Protein AF-0000000080760387 (afdb_homodimer)

Secondary structure (DSSP, 8-state):
-------EEEEE--S--BHHHHS-GGGTTS-HHHHHHTTTTTT-TTHHHH--TT-EEE--SSBTBSS--HHHHHHHHHTT--EEEES-B-HHHHHHHHHTT-EEEE-TTGGGS-TT-EEEEETTTTEEEETTS-SPPEE-----HHHHHHHHHTSHHHHHHHHH--/-------EEEEE--S--BHHHHS-GGGTTS-HHHHHHTTTTTT-TTHHHH--TT-EEE--SSBTBSS--HHHHHHHHHTT--EEEES-B-HHHHHHHHHTT-EEEE-TTGGGS-TT-EEEEETTTTEEEETTS-SPPEE-----HHHHHHHHHTSHHHHHHHHH--

Organism: Bordetella avium (strain 197N) (NCBI:txid360910)

InterPro domains:
  IPR000573 Aconitase A/isopropylmalate dehydratase small subunit, swivel domain [PF00694] (55-109)
  IPR011827 Hydrolyase LeuD/HacB/DmdB [TIGR02087] (9-162)
  IPR015928 Aconitase/3-isopropylmalate dehydratase, swivel [G3DSA:3.20.19.10] (5-163)
  IPR050075 3-isopropylmalate dehydratase small subunit [PTHR43345] (4-164)

Structure (mmCIF, N/CA/C/O backbone):
data_AF-0000000080760387-model_v1
#
loop_
_entity.id
_entity.type
_entity.pdbx_description
1 polymer '3-isopropylmalate dehydratase small subunit'
#
loop_
_atom_site.group_PDB
_atom_site.id
_atom_site.type_symbol
_atom_site.label_atom_id
_atom_site.label_alt_id
_atom_site.label_comp_id
_atom_site.label_asym_id
_atom_site.label_entity_id
_atom_site.label_seq_id
_atom_site.pdbx_PDB_ins_code
_atom_site.Cartn_x
_atom_site.Cartn_y
_atom_site.Cartn_z
_atom_site.occupancy
_atom_site.B_iso_or_equiv
_atom_site.auth_seq_id
_atom_site.auth_comp_id
_atom_site.auth_asym_id
_atom_site.auth_atom_id
_atom_site.pdbx_PDB_model_num
ATOM 1 N N . MET A 1 1 ? -30.188 12.625 21.594 1 30.88 1 MET A N 1
ATOM 2 C CA . MET A 1 1 ? -29.047 13.453 21.172 1 30.88 1 MET A CA 1
ATOM 3 C C . MET A 1 1 ? -28.344 12.836 19.969 1 30.88 1 MET A C 1
ATOM 5 O O . MET A 1 1 ? -27.875 11.695 20.047 1 30.88 1 MET A O 1
ATOM 9 N N . SER A 1 2 ? -28.672 13.047 18.719 1 36.88 2 SER A N 1
ATOM 10 C CA . SER A 1 2 ? -28.219 12.414 17.484 1 36.88 2 SER A CA 1
ATOM 11 C C . SER A 1 2 ? -26.688 12.281 17.469 1 36.88 2 SER A C 1
ATOM 13 O O . SER A 1 2 ? -25.969 13.242 17.766 1 36.88 2 SER A O 1
ATOM 15 N N . GLU A 1 3 ? -26.109 11.258 17.875 1 43.03 3 GLU A N 1
ATOM 16 C CA . GLU A 1 3 ? -24.672 11.094 18.031 1 43.03 3 GLU A CA 1
ATOM 17 C C . GLU A 1 3 ? -23.906 11.875 16.969 1 43.03 3 GLU A C 1
ATOM 19 O O . GLU A 1 3 ? -24.016 11.602 15.781 1 43.03 3 GLU A O 1
ATOM 24 N N . GLN A 1 4 ? -23.922 13.18 17.031 1 51.84 4 GLN A N 1
ATOM 25 C CA . GLN A 1 4 ? -23.359 14.141 16.094 1 51.84 4 GLN A CA 1
ATOM 26 C C . GLN A 1 4 ? -22.016 13.648 15.539 1 51.84 4 GLN A C 1
ATOM 28 O O . GLN A 1 4 ? -21.078 13.406 16.297 1 51.84 4 GLN A O 1
ATOM 33 N N . SER A 1 5 ? -21.984 12.945 14.336 1 69.56 5 SER A N 1
ATOM 34 C CA . SER A 1 5 ? -20.797 12.398 13.688 1 69.56 5 SER A CA 1
ATOM 35 C C . SER A 1 5 ? -19.703 13.453 13.57 1 69.56 5 SER A C 1
ATOM 37 O O . SER A 1 5 ? -19.969 14.609 13.234 1 69.56 5 SER A O 1
ATOM 39 N N . VAL A 1 6 ? -18.531 13.367 14.352 1 86.69 6 VAL A N 1
ATOM 40 C CA . VAL A 1 6 ? -17.344 14.211 14.25 1 86.69 6 VAL A CA 1
ATOM 41 C C . VAL A 1 6 ? -17.062 14.531 12.781 1 86.69 6 VAL A C 1
ATOM 43 O O . VAL A 1 6 ? -17.094 13.641 11.93 1 86.69 6 VAL A O 1
ATOM 46 N N . THR A 1 7 ? -17.078 15.922 12.5 1 95.25 7 THR A N 1
ATOM 47 C CA . THR A 1 7 ? -16.734 16.312 11.141 1 95.25 7 THR A CA 1
ATOM 48 C C . THR A 1 7 ? -15.305 16.844 11.062 1 95.25 7 THR A C 1
ATOM 50 O O . THR A 1 7 ? -14.719 17.219 12.078 1 95.25 7 THR A O 1
ATOM 53 N N . HIS A 1 8 ? -14.734 16.719 9.922 1 98.06 8 HIS A N 1
ATOM 54 C CA . HIS A 1 8 ? -13.352 17.109 9.633 1 98.06 8 HIS A CA 1
ATOM 55 C C . HIS A 1 8 ? -13.289 18.109 8.484 1 98.06 8 HIS A C 1
ATOM 57 O O . HIS A 1 8 ? -13.992 17.969 7.484 1 98.06 8 HIS A O 1
ATOM 63 N N . ARG A 1 9 ? -12.523 19.109 8.648 1 98.31 9 ARG A N 1
ATOM 64 C CA . ARG A 1 9 ? -12.297 20.078 7.574 1 98.31 9 ARG A CA 1
ATOM 65 C C . ARG A 1 9 ? -11.305 19.531 6.551 1 98.31 9 ARG A C 1
ATOM 67 O O . ARG A 1 9 ? -10.289 18.938 6.918 1 98.31 9 ARG A O 1
ATOM 74 N N . VAL A 1 10 ? -11.555 19.828 5.254 1 98.56 10 VAL A N 1
ATOM 75 C CA . VAL A 1 10 ? -10.758 19.266 4.164 1 98.56 10 VAL A CA 1
ATOM 76 C C . VAL A 1 10 ? -9.695 20.281 3.742 1 98.56 10 VAL A C 1
ATOM 78 O O . VAL A 1 10 ? -10 21.453 3.523 1 98.56 10 VAL A O 1
ATOM 81 N N . TRP A 1 11 ? -8.43 19.828 3.697 1 98.88 11 TRP A N 1
ATOM 82 C CA . TRP A 1 11 ? -7.344 20.422 2.93 1 98.88 11 TRP A CA 1
ATOM 83 C C . TRP A 1 11 ? -7.109 19.656 1.632 1 98.88 11 TRP A C 1
ATOM 85 O O . TRP A 1 11 ? -7.137 18.422 1.616 1 98.88 11 TRP A O 1
ATOM 95 N N . ARG A 1 12 ? -6.832 20.391 0.554 1 98.81 12 ARG A N 1
ATOM 96 C CA . ARG A 1 12 ? -6.621 19.703 -0.712 1 98.81 12 ARG A CA 1
ATOM 97 C C . ARG A 1 12 ? -5.203 19.922 -1.228 1 98.81 12 ARG A C 1
ATOM 99 O O . ARG A 1 12 ? -4.656 21.031 -1.098 1 98.81 12 ARG A O 1
ATOM 106 N N . VAL A 1 13 ? -4.621 18.891 -1.753 1 98.81 13 VAL A N 1
ATOM 107 C CA . VAL A 1 13 ? -3.387 18.969 -2.525 1 98.81 13 VAL A CA 1
ATOM 108 C C . VAL A 1 13 ? -3.531 18.172 -3.818 1 98.81 13 VAL A C 1
ATOM 110 O O . VAL A 1 13 ? -4.512 17.438 -4 1 98.81 13 VAL A O 1
ATOM 113 N N . GLY A 1 14 ? -2.656 18.328 -4.777 1 98.44 14 GLY A N 1
ATOM 114 C CA . GLY A 1 14 ? -2.734 17.688 -6.086 1 98.44 14 GLY A CA 1
ATOM 115 C C . GLY A 1 14 ? -2.238 16.25 -6.086 1 98.44 14 GLY A C 1
ATOM 116 O O . GLY A 1 14 ? -2.219 15.602 -5.039 1 98.44 14 GLY A O 1
ATOM 117 N N . ALA A 1 15 ? -1.972 15.766 -7.277 1 98.19 15 ALA A N 1
ATOM 118 C CA . ALA A 1 15 ? -1.478 14.406 -7.5 1 98.19 15 ALA A CA 1
ATOM 119 C C . ALA A 1 15 ? 0.024 14.32 -7.242 1 98.19 15 ALA A C 1
ATOM 121 O O . ALA A 1 15 ? 0.696 15.352 -7.109 1 98.19 15 ALA A O 1
ATOM 122 N N . ASP A 1 16 ? 0.54 13.141 -7.086 1 97.81 16 ASP A N 1
ATOM 123 C CA . ASP A 1 16 ? 1.963 12.82 -7.09 1 97.81 16 ASP A CA 1
ATOM 124 C C . ASP A 1 16 ? 2.684 13.508 -5.93 1 97.81 16 ASP A C 1
ATOM 126 O O . ASP A 1 16 ? 3.785 14.031 -6.105 1 97.81 16 ASP A O 1
ATOM 130 N N . ILE A 1 17 ? 1.954 13.57 -4.766 1 98.75 17 ILE A N 1
ATOM 131 C CA . ILE A 1 17 ? 2.607 14.055 -3.555 1 98.75 17 ILE A CA 1
ATOM 132 C C . ILE A 1 17 ? 3.641 13.031 -3.084 1 98.75 17 ILE A C 1
ATOM 134 O O . ILE A 1 17 ? 3.289 11.898 -2.729 1 98.75 17 ILE A O 1
ATOM 138 N N . ASP A 1 18 ? 4.891 13.391 -3.121 1 98.38 18 ASP A N 1
ATOM 139 C CA . ASP A 1 18 ? 5.949 12.445 -2.764 1 98.38 18 ASP A CA 1
ATOM 140 C C . ASP A 1 18 ? 6.395 12.648 -1.317 1 98.38 18 ASP A C 1
ATOM 142 O O . ASP A 1 18 ? 5.992 13.609 -0.665 1 98.38 18 ASP A O 1
ATOM 146 N N . THR A 1 19 ? 7.172 11.734 -0.796 1 98.44 19 THR A N 1
ATOM 147 C CA . THR A 1 19 ? 7.555 11.734 0.612 1 98.44 19 THR A CA 1
ATOM 148 C C . THR A 1 19 ? 8.469 12.922 0.92 1 98.44 19 THR A C 1
ATOM 150 O O . THR A 1 19 ? 8.547 13.367 2.066 1 98.44 19 THR A O 1
ATOM 153 N N . ASP A 1 20 ? 9.102 13.477 -0.106 1 98.38 20 ASP A N 1
ATOM 154 C CA . ASP A 1 20 ? 9.898 14.672 0.119 1 98.38 20 ASP A CA 1
ATOM 155 C C . ASP A 1 20 ? 9.016 15.898 0.323 1 98.38 20 ASP A C 1
ATOM 157 O O . ASP A 1 20 ? 9.391 16.828 1.037 1 98.38 20 ASP A O 1
ATOM 161 N N . ALA A 1 21 ? 7.859 15.969 -0.317 1 98.75 21 ALA A N 1
ATOM 162 C CA . ALA A 1 21 ? 6.902 17.047 -0.058 1 98.75 21 ALA A CA 1
ATOM 163 C C . ALA A 1 21 ? 6.379 16.984 1.373 1 98.75 21 ALA A C 1
ATOM 165 O O . ALA A 1 21 ? 6.086 18.016 1.983 1 98.75 21 ALA A O 1
ATOM 166 N N . LEU A 1 22 ? 6.27 15.82 1.947 1 98.88 22 LEU A N 1
ATOM 167 C CA . LEU A 1 22 ? 5.695 15.609 3.271 1 98.88 22 LEU A CA 1
ATOM 168 C C . LEU A 1 22 ? 6.746 15.789 4.359 1 98.88 22 LEU A C 1
ATOM 170 O O . LEU A 1 22 ? 6.465 16.359 5.414 1 98.88 22 LEU A O 1
ATOM 174 N N . ALA A 1 23 ? 7.91 15.305 4.109 1 98.69 23 ALA A N 1
ATOM 175 C CA . ALA A 1 23 ? 9.086 15.43 4.969 1 98.69 23 ALA A CA 1
ATOM 176 C C . ALA A 1 23 ? 10.32 15.781 4.156 1 98.69 23 ALA A C 1
ATOM 178 O O . ALA A 1 23 ? 11.102 14.906 3.783 1 98.69 23 ALA A O 1
ATOM 179 N N . PRO A 1 24 ? 10.547 17.047 3.992 1 98.19 24 PRO A N 1
ATOM 180 C CA . PRO A 1 24 ? 11.641 17.469 3.111 1 98.19 24 PRO A CA 1
ATOM 181 C C . PRO A 1 24 ? 13.008 17.031 3.625 1 98.19 24 PRO A C 1
ATOM 183 O O . PRO A 1 24 ? 13.297 17.172 4.816 1 98.19 24 PRO A O 1
ATOM 186 N N . GLY A 1 25 ? 13.828 16.547 2.697 1 97.31 25 GLY A N 1
ATOM 187 C CA . GLY A 1 25 ? 15.148 16.016 3.002 1 97.31 25 GLY A CA 1
ATOM 188 C C . GLY A 1 25 ? 16.016 16.984 3.781 1 97.31 25 GLY A C 1
ATOM 189 O O . GLY A 1 25 ? 16.781 16.562 4.668 1 97.31 25 GLY A O 1
ATOM 190 N N . ALA A 1 26 ? 15.883 18.266 3.559 1 96.25 26 ALA A N 1
ATOM 191 C CA . ALA A 1 26 ? 16.703 19.297 4.172 1 96.25 26 ALA A CA 1
ATOM 192 C C . ALA A 1 26 ? 16.516 19.328 5.684 1 96.25 26 ALA A C 1
ATOM 194 O O . ALA A 1 26 ? 17.391 19.797 6.414 1 96.25 26 ALA A O 1
ATOM 195 N N . TYR A 1 27 ? 15.445 18.719 6.172 1 97 27 TYR A N 1
ATOM 196 C CA . TYR A 1 27 ? 15.125 18.859 7.59 1 97 27 TYR A CA 1
ATOM 197 C C . TYR A 1 27 ? 15.164 17.5 8.297 1 97 27 TYR A C 1
ATOM 199 O O . TYR A 1 27 ? 14.844 17.406 9.484 1 97 27 TYR A O 1
ATOM 207 N N . MET A 1 28 ? 15.555 16.453 7.57 1 95 28 MET A N 1
ATOM 208 C CA . MET A 1 28 ? 15.484 15.086 8.07 1 95 28 MET A CA 1
ATOM 209 C C . MET A 1 28 ? 16.453 14.883 9.227 1 95 28 MET A C 1
ATOM 211 O O . MET A 1 28 ? 16.312 13.938 10.008 1 95 28 MET A O 1
ATOM 215 N N . LYS A 1 29 ? 17.453 15.781 9.328 1 95.31 29 LYS A N 1
ATOM 216 C CA . LYS A 1 29 ? 18.422 15.68 10.406 1 95.31 29 LYS A CA 1
ATOM 217 C C . LYS A 1 29 ? 17.875 16.234 11.711 1 95.31 29 LYS A C 1
ATOM 219 O O . LYS A 1 29 ? 18.469 16.062 12.773 1 95.31 29 LYS A O 1
ATOM 224 N N . PHE A 1 30 ? 16.75 16.875 11.648 1 96.06 30 PHE A N 1
ATOM 225 C CA . PHE A 1 30 ? 16.125 17.484 12.82 1 96.06 30 PHE A CA 1
ATOM 226 C C . PHE A 1 30 ? 15.031 16.578 13.375 1 96.06 30 PHE A C 1
ATOM 228 O O . PHE A 1 30 ? 14.797 15.492 12.852 1 96.06 30 PHE A O 1
ATOM 235 N N . GLY A 1 31 ? 14.383 16.938 14.414 1 96.88 31 GLY A N 1
ATOM 236 C CA . GLY A 1 31 ? 13.289 16.188 15.031 1 96.88 31 GLY A CA 1
ATOM 237 C C . GLY A 1 31 ? 11.977 16.344 14.289 1 96.88 31 GLY A C 1
ATOM 238 O O . GLY A 1 31 ? 11.852 17.203 13.406 1 96.88 31 GLY A O 1
ATOM 239 N N . ILE A 1 32 ? 11.023 15.508 14.633 1 98.38 32 ILE A N 1
ATOM 240 C CA . ILE A 1 32 ? 9.75 15.414 13.922 1 98.38 32 ILE A CA 1
ATOM 241 C C . ILE A 1 32 ? 9.031 16.766 13.977 1 98.38 32 ILE A C 1
ATOM 243 O O . ILE A 1 32 ? 8.344 17.141 13.023 1 98.38 32 ILE A O 1
ATOM 247 N N . ASP A 1 33 ? 9.188 17.531 15.102 1 98.38 33 ASP A N 1
ATOM 248 C CA . ASP A 1 33 ? 8.562 18.844 15.211 1 98.38 33 ASP A CA 1
ATOM 249 C C . ASP A 1 33 ? 9.023 19.781 14.094 1 98.38 33 ASP A C 1
ATOM 251 O O . ASP A 1 33 ? 8.211 20.438 13.438 1 98.38 33 ASP A O 1
ATOM 255 N N . GLU A 1 34 ? 10.312 19.797 13.898 1 98.5 34 GLU A N 1
ATOM 256 C CA . GLU A 1 34 ? 10.875 20.641 12.852 1 98.5 34 GLU A CA 1
ATOM 257 C C . GLU A 1 34 ? 10.484 20.141 11.469 1 98.5 34 GLU A C 1
ATOM 259 O O . GLU A 1 34 ? 10.125 20.938 10.594 1 98.5 34 GLU A O 1
ATOM 264 N N . ILE A 1 35 ? 10.531 18.891 11.211 1 98.75 35 ILE A N 1
ATOM 265 C CA . ILE A 1 35 ? 10.133 18.312 9.938 1 98.75 35 ILE A CA 1
ATOM 266 C C . ILE A 1 35 ? 8.688 18.703 9.617 1 98.75 35 ILE A C 1
ATOM 268 O O . ILE A 1 35 ? 8.398 19.156 8.508 1 98.75 35 ILE A O 1
ATOM 272 N N . ALA A 1 36 ? 7.809 18.609 10.617 1 98.81 36 ALA A N 1
ATOM 273 C CA . ALA A 1 36 ? 6.383 18.859 10.445 1 98.81 36 ALA A CA 1
ATOM 274 C C . ALA A 1 36 ? 6.121 20.312 10.07 1 98.81 36 ALA A C 1
ATOM 276 O O . ALA A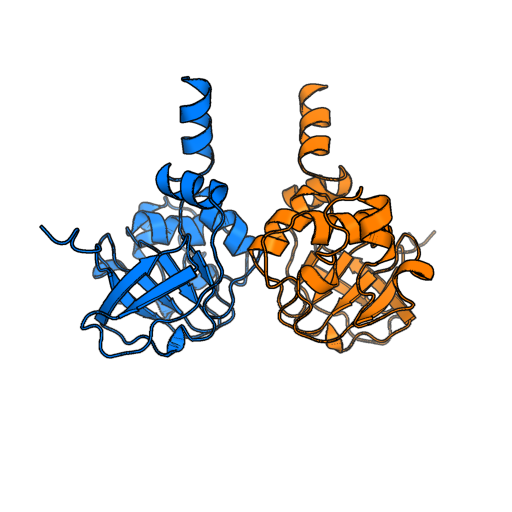 1 36 ? 5.191 20.609 9.312 1 98.81 36 ALA A O 1
ATOM 277 N N . ARG A 1 37 ? 6.895 21.219 10.531 1 98.5 37 ARG A N 1
ATOM 278 C CA . ARG A 1 37 ? 6.734 22.641 10.242 1 98.5 37 ARG A CA 1
ATOM 279 C C . ARG A 1 37 ? 6.914 22.922 8.75 1 98.5 37 ARG A C 1
ATOM 281 O O . ARG A 1 37 ? 6.426 23.938 8.242 1 98.5 37 ARG A O 1
ATOM 288 N N . HIS A 1 38 ? 7.59 22.031 8.109 1 98.69 38 HIS A N 1
ATOM 289 C CA . HIS A 1 38 ? 7.895 22.234 6.699 1 98.69 38 HIS A CA 1
ATOM 290 C C . HIS A 1 38 ? 7.125 21.25 5.824 1 98.69 38 HIS A C 1
ATOM 292 O O . HIS A 1 38 ? 7.383 21.141 4.621 1 98.69 38 HIS A O 1
ATOM 298 N N . CYS A 1 39 ? 6.219 20.469 6.371 1 98.88 39 CYS A N 1
ATOM 299 C CA . CYS A 1 39 ? 5.391 19.516 5.641 1 98.88 39 CYS A CA 1
ATOM 300 C C . CYS A 1 39 ? 4.582 20.219 4.555 1 98.88 39 CYS A C 1
ATOM 302 O O . CYS A 1 39 ? 3.869 21.188 4.836 1 98.88 39 CYS A O 1
ATOM 304 N N . LEU A 1 40 ? 4.68 19.781 3.344 1 98.88 40 LEU A N 1
ATOM 305 C CA . LEU A 1 40 ? 3.941 20.234 2.172 1 98.88 40 LEU A CA 1
ATOM 306 C C . LEU A 1 40 ? 4.305 21.688 1.827 1 98.88 40 LEU A C 1
ATOM 308 O O . LEU A 1 40 ? 3.58 22.344 1.085 1 98.88 40 LEU A O 1
ATOM 312 N N . GLN A 1 41 ? 5.422 22.141 2.334 1 98.44 41 GLN A N 1
ATOM 313 C CA . GLN A 1 41 ? 5.824 23.531 2.143 1 98.44 41 GLN A CA 1
ATOM 314 C C . GLN A 1 41 ? 5.93 23.875 0.659 1 98.44 41 GLN A C 1
ATOM 316 O O . GLN A 1 41 ? 5.543 24.969 0.241 1 98.44 41 GLN A O 1
ATOM 321 N N . ARG A 1 42 ? 6.355 22.984 -0.174 1 97.44 42 ARG A N 1
ATOM 322 C CA . ARG A 1 42 ? 6.59 23.25 -1.591 1 97.44 42 ARG A CA 1
ATOM 323 C C . ARG A 1 42 ? 5.273 23.359 -2.354 1 97.44 42 ARG A C 1
ATOM 325 O O . ARG A 1 42 ? 5.191 24.047 -3.369 1 97.44 42 ARG A O 1
ATOM 332 N N . VAL A 1 43 ? 4.223 22.734 -1.947 1 98.25 43 VAL A N 1
ATOM 333 C CA . VAL A 1 43 ? 2.996 22.688 -2.736 1 98.25 43 VAL A CA 1
ATOM 334 C C . VAL A 1 43 ? 1.897 23.484 -2.039 1 98.25 43 VAL A C 1
ATOM 336 O O . VAL A 1 43 ? 0.968 23.969 -2.688 1 98.25 43 VAL A O 1
ATOM 339 N N . ARG A 1 44 ? 1.925 23.547 -0.716 1 98.25 44 ARG A N 1
ATOM 340 C CA . ARG A 1 44 ? 0.993 24.297 0.118 1 98.25 44 ARG A CA 1
ATOM 341 C C . ARG A 1 44 ? 1.717 24.969 1.278 1 98.25 44 ARG A C 1
ATOM 343 O O . ARG A 1 44 ? 1.589 24.547 2.428 1 98.25 44 ARG A O 1
ATOM 350 N N . PRO A 1 45 ? 2.396 26.078 0.979 1 98.19 45 PRO A N 1
ATOM 351 C CA . PRO A 1 45 ? 3.273 26.656 1.993 1 98.19 45 PRO A CA 1
ATOM 352 C C . PRO A 1 45 ? 2.521 27.078 3.254 1 98.19 45 PRO A C 1
ATOM 354 O O . PRO A 1 45 ? 3.117 27.188 4.328 1 98.19 45 PRO A O 1
ATOM 357 N N . GLU A 1 46 ? 1.251 27.266 3.219 1 98.44 46 GLU A N 1
ATOM 358 C CA . GLU A 1 46 ? 0.472 27.719 4.363 1 98.44 46 GLU A CA 1
ATOM 359 C C . GLU A 1 46 ? -0.044 26.547 5.191 1 98.44 46 GLU A C 1
ATOM 361 O O . GLU A 1 46 ? -0.56 26.75 6.293 1 98.44 46 GLU A O 1
ATOM 366 N N . PHE A 1 47 ? 0.084 25.328 4.715 1 98.88 47 PHE A N 1
ATOM 367 C CA . PHE A 1 47 ? -0.585 24.156 5.277 1 98.88 47 PHE A CA 1
ATOM 368 C C . PHE A 1 47 ? -0.159 23.938 6.727 1 98.88 47 PHE A C 1
ATOM 370 O O . PHE A 1 47 ? -0.997 23.922 7.629 1 98.88 47 PHE A O 1
ATOM 377 N N . ALA A 1 48 ? 1.125 23.797 6.977 1 98.88 48 ALA A N 1
ATOM 378 C CA . ALA A 1 48 ? 1.63 23.406 8.289 1 98.88 48 ALA A CA 1
ATOM 379 C C . ALA A 1 48 ? 1.251 24.422 9.352 1 98.88 48 ALA A C 1
ATOM 381 O O . ALA A 1 48 ? 0.985 24.062 10.508 1 98.88 48 ALA A O 1
ATOM 382 N N . ALA A 1 49 ? 1.18 25.672 8.992 1 98.56 49 ALA A N 1
ATOM 383 C CA . ALA A 1 49 ? 0.891 26.75 9.945 1 98.56 49 ALA A CA 1
ATOM 384 C C . ALA A 1 49 ? -0.604 26.828 10.242 1 98.56 49 ALA A C 1
ATOM 386 O O . ALA A 1 49 ? -1.012 27.375 11.266 1 98.56 49 ALA A O 1
ATOM 387 N N . ASN A 1 50 ? -1.43 26.25 9.336 1 98.81 50 ASN A N 1
ATOM 388 C CA . ASN A 1 50 ? -2.854 26.547 9.453 1 98.81 50 ASN A CA 1
ATOM 389 C C . ASN A 1 50 ? -3.678 25.297 9.68 1 98.81 50 ASN A C 1
ATOM 391 O O . ASN A 1 50 ? -4.844 25.359 10.078 1 98.81 50 ASN A O 1
ATOM 395 N N . VAL A 1 51 ? -3.1 24.156 9.398 1 98.88 51 VAL A N 1
ATOM 396 C CA . VAL A 1 51 ? -3.82 22.922 9.664 1 98.88 51 VAL A CA 1
ATOM 397 C C . VAL A 1 51 ? -4.113 22.797 11.156 1 98.88 51 VAL A C 1
ATOM 399 O O . VAL A 1 51 ? -3.332 23.25 11.992 1 98.88 51 VAL A O 1
ATOM 402 N N . ARG A 1 52 ? -5.215 22.203 11.484 1 98.69 52 ARG A N 1
ATOM 403 C CA . ARG A 1 52 ? -5.637 22 12.867 1 98.69 52 ARG A CA 1
ATOM 404 C C . ARG A 1 52 ? -5.875 20.516 13.148 1 98.69 52 ARG A C 1
ATOM 406 O O . ARG A 1 52 ? -6.223 19.75 12.25 1 98.69 52 ARG A O 1
ATOM 413 N N . PRO A 1 53 ? -5.672 20.141 14.398 1 98.69 53 PRO A N 1
ATOM 414 C CA . PRO A 1 53 ? -6 18.75 14.734 1 98.69 53 PRO A CA 1
ATOM 415 C C . PRO A 1 53 ? -7.41 18.359 14.305 1 98.69 53 PRO A C 1
ATOM 417 O O . PRO A 1 53 ? -8.367 19.094 14.539 1 98.69 53 PRO A O 1
ATOM 420 N N . GLY A 1 54 ? -7.496 17.25 13.609 1 98.56 54 GLY A N 1
ATOM 421 C CA . GLY A 1 54 ? -8.797 16.781 13.148 1 98.56 54 GLY A CA 1
ATOM 422 C C . GLY A 1 54 ? -9.031 17.047 11.672 1 98.56 54 GLY A C 1
ATOM 423 O O . GLY A 1 54 ? -9.938 16.469 11.07 1 98.56 54 GLY A O 1
ATOM 424 N N . ASP A 1 55 ? -8.234 17.938 11.039 1 98.88 55 ASP A N 1
ATOM 425 C CA . ASP A 1 55 ? -8.352 18.188 9.602 1 98.88 55 ASP A CA 1
ATOM 426 C C . ASP A 1 55 ? -7.98 16.953 8.805 1 98.88 55 ASP A C 1
ATOM 428 O O . ASP A 1 55 ? -7.277 16.062 9.305 1 98.88 55 ASP A O 1
ATOM 432 N N . VAL A 1 56 ? -8.523 16.891 7.594 1 98.88 56 VAL A N 1
ATOM 433 C CA . VAL A 1 56 ? -8.266 15.781 6.676 1 98.88 56 VAL A CA 1
ATOM 434 C C . VAL A 1 56 ? -7.559 16.297 5.426 1 98.88 56 VAL A C 1
ATOM 436 O O . VAL A 1 56 ? -7.902 17.375 4.91 1 98.88 56 VAL A O 1
ATOM 439 N N . LEU A 1 57 ? -6.543 15.586 5.031 1 98.94 57 LEU A N 1
ATOM 440 C CA . LEU A 1 57 ? -5.859 15.898 3.783 1 98.94 57 LEU A CA 1
ATOM 441 C C . LEU A 1 57 ? -6.41 15.062 2.633 1 98.94 57 LEU A C 1
ATOM 443 O O . LEU A 1 57 ? -6.375 13.836 2.684 1 98.94 57 LEU A O 1
ATOM 447 N N . VAL A 1 58 ? -6.973 15.711 1.644 1 98.88 58 VAL A N 1
ATOM 448 C CA . VAL A 1 58 ? -7.441 15.078 0.419 1 98.88 58 VAL A CA 1
ATOM 449 C C . VAL A 1 58 ? -6.461 15.352 -0.719 1 98.88 58 VAL A C 1
ATOM 451 O O . VAL A 1 58 ? -6.145 16.516 -1.003 1 98.88 58 VAL A O 1
ATOM 454 N N . ALA A 1 59 ? -5.957 14.312 -1.313 1 98.88 59 ALA A N 1
ATOM 455 C CA . ALA A 1 59 ? -4.945 14.453 -2.359 1 98.88 59 ALA A CA 1
ATOM 456 C C . ALA A 1 59 ? -5.422 13.828 -3.67 1 98.88 59 ALA A C 1
ATOM 458 O O . ALA A 1 59 ? -6.453 13.156 -3.703 1 98.88 59 ALA A O 1
ATOM 459 N N . GLY A 1 60 ? -4.727 14.188 -4.789 1 98.31 60 GLY A N 1
ATOM 460 C CA . GLY A 1 60 ? -4.883 13.453 -6.031 1 98.31 60 GLY A CA 1
ATOM 461 C C . GLY A 1 60 ? -4.23 12.086 -5.996 1 98.31 60 GLY A C 1
ATOM 462 O O . GLY A 1 60 ? -3.816 11.609 -4.938 1 98.31 60 GLY A O 1
ATOM 463 N N . PRO A 1 61 ? -4.168 11.398 -7.129 1 97.19 61 PRO A N 1
ATOM 464 C CA . PRO A 1 61 ? -3.623 10.039 -7.191 1 97.19 61 PRO A CA 1
ATOM 465 C C . PRO A 1 61 ? -2.121 9.992 -6.926 1 97.19 61 PRO A C 1
ATOM 467 O O . PRO A 1 61 ? -1.44 11.016 -7.016 1 97.19 61 PRO A O 1
ATOM 470 N N . ASN A 1 62 ? -1.605 8.805 -6.621 1 96.44 62 ASN A N 1
ATOM 471 C CA . ASN A 1 62 ? -0.184 8.531 -6.43 1 96.44 62 ASN A CA 1
ATOM 472 C C . ASN A 1 62 ? 0.375 9.289 -5.23 1 96.44 62 ASN A C 1
ATOM 474 O O . ASN A 1 62 ? 1.384 9.992 -5.348 1 96.44 62 ASN A O 1
ATOM 478 N N . PHE A 1 63 ? -0.314 9.141 -4.09 1 98.44 63 PHE A N 1
ATOM 479 C CA . PHE A 1 63 ? 0.102 9.789 -2.85 1 98.44 63 PHE A CA 1
ATOM 480 C C . PHE A 1 63 ? 1.177 8.969 -2.146 1 98.44 63 PHE A C 1
ATOM 482 O O . PHE A 1 63 ? 1.046 7.75 -2.012 1 98.44 63 PHE A O 1
ATOM 489 N N . GLY A 1 64 ? 2.23 9.602 -1.707 1 98.25 64 GLY A N 1
ATOM 490 C CA . GLY A 1 64 ? 3.225 8.977 -0.851 1 98.25 64 GLY A CA 1
ATOM 491 C C . GLY A 1 64 ? 4.309 8.25 -1.627 1 98.25 64 GLY A C 1
ATOM 492 O O . GLY A 1 64 ? 4.914 7.301 -1.12 1 98.25 64 GLY A O 1
ATOM 493 N N . ILE A 1 65 ? 4.523 8.664 -2.832 1 96.81 65 ILE A N 1
ATOM 494 C CA . ILE A 1 65 ? 5.547 8.039 -3.662 1 96.81 65 ILE A CA 1
ATOM 495 C C . ILE A 1 65 ? 6.926 8.562 -3.266 1 96.81 65 ILE A C 1
ATOM 497 O O . ILE A 1 65 ? 7.039 9.586 -2.594 1 96.81 65 ILE A O 1
ATOM 501 N N . GLY A 1 66 ? 8 7.801 -3.619 1 94.31 66 GLY A N 1
ATOM 502 C CA . GLY A 1 66 ? 9.352 8.281 -3.383 1 94.31 66 GLY A CA 1
ATOM 503 C C . GLY A 1 66 ? 10.102 7.473 -2.338 1 94.31 66 GLY A C 1
ATOM 504 O O . GLY A 1 66 ? 9.906 6.258 -2.23 1 94.31 66 GLY A O 1
ATOM 505 N N . SER A 1 67 ? 10.961 8.117 -1.6 1 93.19 67 SER A N 1
ATOM 506 C CA . SER A 1 67 ? 11.867 7.465 -0.657 1 93.19 67 SER A CA 1
ATOM 507 C C . SER A 1 67 ? 11.102 6.871 0.522 1 93.19 67 SER A C 1
ATOM 509 O O . SER A 1 67 ? 10.008 7.328 0.853 1 93.19 67 SER A O 1
ATOM 511 N N . SER A 1 68 ? 11.734 5.848 1.031 1 92.94 68 SER A N 1
ATOM 512 C CA . SER A 1 68 ? 11.164 5.188 2.203 1 92.94 68 SER A CA 1
ATOM 513 C C . SER A 1 68 ? 11.406 6.008 3.467 1 92.94 68 SER A C 1
ATOM 515 O O . SER A 1 68 ? 12.375 5.766 4.195 1 92.94 68 SER A O 1
ATOM 517 N N . ARG A 1 69 ? 10.57 6.941 3.727 1 94.5 69 ARG A N 1
ATOM 518 C CA . ARG A 1 69 ? 10.68 7.805 4.898 1 94.5 69 ARG A CA 1
ATOM 519 C C . ARG A 1 69 ? 9.43 7.719 5.766 1 94.5 69 ARG A C 1
ATOM 521 O O . ARG A 1 69 ? 8.398 8.312 5.441 1 94.5 69 ARG A O 1
ATOM 528 N N . GLU A 1 70 ? 9.562 7.047 6.871 1 97 70 GLU A N 1
ATOM 529 C CA . GLU A 1 70 ? 8.438 6.957 7.789 1 97 70 GLU A CA 1
ATOM 530 C C . GLU A 1 70 ? 8.031 8.336 8.305 1 97 70 GLU A C 1
ATOM 532 O O . GLU A 1 70 ? 6.855 8.578 8.586 1 97 70 GLU A O 1
ATOM 537 N N . GLN A 1 71 ? 8.984 9.281 8.367 1 98.44 71 GLN A N 1
ATOM 538 C CA . GLN A 1 71 ? 8.773 10.641 8.844 1 98.44 71 GLN A CA 1
ATOM 539 C C . GLN A 1 71 ? 7.73 11.367 7.992 1 98.44 71 GLN A C 1
ATOM 541 O O . GLN A 1 71 ? 7.086 12.305 8.453 1 98.44 71 GLN A O 1
ATOM 546 N N . ALA A 1 72 ? 7.613 10.906 6.734 1 98.81 72 ALA A N 1
ATOM 547 C CA . ALA A 1 72 ? 6.633 11.523 5.848 1 98.81 72 ALA A CA 1
ATOM 548 C C . ALA A 1 72 ? 5.215 11.367 6.398 1 98.81 72 ALA A C 1
ATOM 550 O O . ALA A 1 72 ? 4.406 12.289 6.32 1 98.81 72 ALA A O 1
ATOM 551 N N . ALA A 1 73 ? 4.891 10.211 6.945 1 98.88 73 ALA A N 1
ATOM 552 C CA . ALA A 1 73 ? 3.596 9.984 7.578 1 98.88 73 ALA A CA 1
ATOM 553 C C . ALA A 1 73 ? 3.555 10.602 8.977 1 98.88 73 ALA A C 1
ATOM 555 O O . ALA A 1 73 ? 2.549 11.195 9.367 1 98.88 73 ALA A O 1
ATOM 556 N N . ALA A 1 74 ? 4.652 10.5 9.719 1 98.88 74 ALA A N 1
ATOM 557 C CA . ALA A 1 74 ? 4.727 10.992 11.094 1 98.88 74 ALA A CA 1
ATOM 558 C C . ALA A 1 74 ? 4.512 12.5 11.148 1 98.88 74 ALA A C 1
ATOM 560 O O . ALA A 1 74 ? 3.943 13.016 12.109 1 98.88 74 ALA A O 1
ATOM 561 N N . ALA A 1 75 ? 5 13.188 10.125 1 98.94 75 ALA A N 1
ATOM 562 C CA . ALA A 1 75 ? 4.824 14.633 10.086 1 98.94 75 ALA A CA 1
ATOM 563 C C . ALA A 1 75 ? 3.342 15.008 10.109 1 98.94 75 ALA A C 1
ATOM 565 O O . ALA A 1 75 ? 2.939 15.922 10.828 1 98.94 75 ALA A O 1
ATOM 566 N N . LEU A 1 76 ? 2.533 14.312 9.344 1 98.94 76 LEU A N 1
ATOM 567 C CA . LEU A 1 76 ? 1.1 14.586 9.312 1 98.94 76 LEU A CA 1
ATOM 568 C C . LEU A 1 76 ? 0.452 14.25 10.648 1 98.94 76 LEU A C 1
ATOM 570 O O . LEU A 1 76 ? -0.424 14.977 11.117 1 98.94 76 LEU A O 1
ATOM 574 N N . VAL A 1 77 ? 0.901 13.133 11.258 1 98.94 77 VAL A N 1
ATOM 575 C CA . VAL A 1 77 ? 0.402 12.773 12.578 1 98.94 77 VAL A CA 1
ATOM 576 C C . VAL A 1 77 ? 0.733 13.883 13.578 1 98.94 77 VAL A C 1
ATOM 578 O O . VAL A 1 77 ? -0.123 14.297 14.359 1 98.94 77 VAL A O 1
ATOM 581 N N . ARG A 1 78 ? 1.948 14.375 13.516 1 98.81 78 ARG A N 1
ATOM 582 C CA . ARG A 1 78 ? 2.402 15.43 14.422 1 98.81 78 ARG A CA 1
ATOM 583 C C . ARG A 1 78 ? 1.553 16.688 14.266 1 98.81 78 ARG A C 1
ATOM 585 O O . ARG A 1 78 ? 1.286 17.391 15.242 1 98.81 78 ARG A O 1
ATOM 592 N N . LEU A 1 79 ? 1.152 16.953 13.055 1 98.94 79 LEU A N 1
ATOM 593 C CA . LEU A 1 79 ? 0.359 18.141 12.758 1 98.94 79 LEU A CA 1
ATOM 594 C C . LEU A 1 79 ? -1.1 17.922 13.148 1 98.94 79 LEU A C 1
ATOM 596 O O . LEU A 1 79 ? -1.906 18.859 13.07 1 98.94 79 LEU A O 1
ATOM 600 N N . GLY A 1 80 ? -1.537 16.719 13.477 1 98.81 80 GLY A N 1
ATOM 601 C CA . GLY A 1 80 ? -2.875 16.438 13.969 1 98.81 80 GLY A CA 1
ATOM 602 C C . GLY A 1 80 ? -3.846 16.047 12.867 1 98.81 80 GLY A C 1
ATOM 603 O O . GLY A 1 80 ? -5.062 16.094 13.062 1 98.81 80 GLY A O 1
ATOM 604 N N . VAL A 1 81 ? -3.34 15.711 11.68 1 98.94 81 VAL A N 1
ATOM 605 C CA . VAL A 1 81 ? -4.188 15.297 10.57 1 98.94 81 VAL A CA 1
ATOM 606 C C . VAL A 1 81 ? -4.906 14 10.93 1 98.94 81 VAL A C 1
ATOM 608 O O . VAL A 1 81 ? -4.273 13.031 11.359 1 98.94 81 VAL A O 1
ATOM 611 N N . ALA A 1 82 ? -6.195 14.031 10.719 1 98.75 82 ALA A N 1
ATOM 612 C CA . ALA A 1 82 ? -7.004 12.883 11.125 1 98.75 82 ALA A CA 1
ATOM 613 C C . ALA A 1 82 ? -6.895 11.75 10.117 1 98.75 82 ALA A C 1
ATOM 615 O O . ALA A 1 82 ? -6.957 10.57 10.484 1 98.75 82 ALA A O 1
ATOM 616 N N . ALA A 1 83 ? -6.789 12.094 8.844 1 98.94 83 ALA A N 1
ATOM 617 C CA . ALA A 1 83 ? -6.754 11.094 7.77 1 98.94 83 ALA A CA 1
ATOM 618 C C . ALA A 1 83 ? -6.27 11.719 6.461 1 98.94 83 ALA A C 1
ATOM 620 O O . ALA A 1 83 ? -6.352 12.93 6.277 1 98.94 83 ALA A O 1
ATOM 621 N N . VAL A 1 84 ? -5.723 10.898 5.672 1 98.94 84 VAL A N 1
ATOM 622 C CA . VAL A 1 84 ? -5.465 11.227 4.273 1 98.94 84 VAL A CA 1
ATOM 623 C C . VAL A 1 84 ? -6.41 10.43 3.373 1 98.94 84 VAL A C 1
ATOM 625 O O . VAL A 1 84 ? -6.621 9.234 3.59 1 98.94 84 VAL A O 1
ATOM 628 N N . VAL A 1 85 ? -7.035 11.102 2.377 1 98.88 85 VAL A N 1
ATOM 629 C CA . VAL A 1 85 ? -7.922 10.492 1.394 1 98.88 85 VAL A CA 1
ATOM 630 C C . VAL A 1 85 ? -7.375 10.727 -0.013 1 98.88 85 VAL A C 1
ATOM 632 O O . VAL A 1 85 ? -7.055 11.859 -0.381 1 98.88 85 VAL A O 1
ATOM 635 N N . ALA A 1 86 ? -7.223 9.688 -0.762 1 98.69 86 ALA A N 1
ATOM 636 C CA . ALA A 1 86 ? -6.723 9.812 -2.129 1 98.69 86 ALA A CA 1
ATOM 637 C C . ALA A 1 86 ? -7.211 8.656 -2.998 1 98.69 86 ALA A C 1
ATOM 639 O O . ALA A 1 86 ? -7.562 7.59 -2.486 1 98.69 86 ALA A O 1
ATOM 640 N N . PRO A 1 87 ? -7.211 8.828 -4.305 1 97.5 87 PRO A N 1
ATOM 641 C CA . PRO A 1 87 ? -7.605 7.738 -5.195 1 97.5 87 PRO A CA 1
ATOM 642 C C . PRO A 1 87 ? -6.641 6.555 -5.145 1 97.5 87 PRO A C 1
ATOM 644 O O . PRO A 1 87 ? -7.055 5.406 -5.316 1 97.5 87 PRO A O 1
ATOM 647 N N . SER A 1 88 ? -5.352 6.809 -5 1 96.62 88 SER A N 1
ATOM 648 C CA . SER A 1 88 ? -4.324 5.781 -4.891 1 96.62 88 SER A CA 1
ATOM 649 C C . SER A 1 88 ? -3.197 6.223 -3.963 1 96.62 88 SER A C 1
ATOM 651 O O . SER A 1 88 ? -2.836 7.402 -3.936 1 96.62 88 SER A O 1
ATOM 653 N N . ILE A 1 89 ? -2.729 5.27 -3.207 1 98.25 89 ILE A N 1
ATOM 654 C CA . ILE A 1 89 ? -1.705 5.516 -2.197 1 98.25 89 ILE A CA 1
ATOM 655 C C . ILE A 1 89 ? -0.589 4.48 -2.332 1 98.25 89 ILE A C 1
ATOM 657 O O . ILE A 1 89 ? -0.856 3.287 -2.492 1 98.25 89 ILE A O 1
ATOM 661 N N . ASN A 1 90 ? 0.614 4.977 -2.301 1 98 90 ASN A N 1
ATOM 662 C CA . ASN A 1 90 ? 1.781 4.105 -2.377 1 98 90 ASN A CA 1
ATOM 663 C C . ASN A 1 90 ? 1.764 3.047 -1.277 1 98 90 ASN A C 1
ATOM 665 O O . ASN A 1 90 ? 1.451 3.35 -0.125 1 98 90 ASN A O 1
ATOM 669 N N . GLY A 1 91 ? 2.109 1.814 -1.683 1 97.94 91 GLY A N 1
ATOM 670 C CA . GLY A 1 91 ? 2.016 0.697 -0.755 1 97.94 91 GLY A CA 1
ATOM 671 C C . GLY A 1 91 ? 2.93 0.841 0.446 1 97.94 91 GLY A C 1
ATOM 672 O O . GLY A 1 91 ? 2.529 0.555 1.576 1 97.94 91 GLY A O 1
ATOM 673 N N . LEU A 1 92 ? 4.176 1.187 0.173 1 97.56 92 LEU A N 1
ATOM 674 C CA . LEU A 1 92 ? 5.109 1.342 1.284 1 97.56 92 LEU A CA 1
ATOM 675 C C . LEU A 1 92 ? 4.676 2.477 2.205 1 97.56 92 LEU A C 1
ATOM 677 O O . LEU A 1 92 ? 4.781 2.363 3.43 1 97.56 92 LEU A O 1
ATOM 681 N N . TYR A 1 93 ? 4.242 3.557 1.615 1 98.69 93 TYR A N 1
ATOM 682 C CA . TYR A 1 93 ? 3.695 4.633 2.436 1 98.69 93 TYR A CA 1
ATOM 683 C C . TYR A 1 93 ? 2.525 4.141 3.275 1 98.69 93 TYR A C 1
ATOM 685 O O . TYR A 1 93 ? 2.402 4.496 4.449 1 98.69 93 TYR A O 1
ATOM 693 N N . PHE A 1 94 ? 1.643 3.375 2.686 1 98.75 94 PHE A N 1
ATOM 694 C CA . PHE A 1 94 ? 0.494 2.812 3.387 1 98.75 94 PHE A CA 1
ATOM 695 C C . PHE A 1 94 ? 0.936 2.062 4.637 1 98.75 94 PHE A C 1
ATOM 697 O O . PHE A 1 94 ? 0.409 2.297 5.727 1 98.75 94 PHE A O 1
ATOM 704 N N . ARG A 1 95 ? 1.861 1.245 4.469 1 97.75 95 ARG A N 1
ATOM 705 C CA . ARG A 1 95 ? 2.402 0.472 5.586 1 97.75 95 ARG A CA 1
ATOM 706 C C . ARG A 1 95 ? 2.959 1.389 6.668 1 97.75 95 ARG A C 1
ATOM 708 O O . ARG A 1 95 ? 2.627 1.241 7.844 1 97.75 95 ARG A O 1
ATOM 715 N N . ASN A 1 96 ? 3.795 2.355 6.297 1 98.06 96 ASN A N 1
ATOM 716 C CA . ASN A 1 96 ? 4.438 3.254 7.25 1 98.06 96 ASN A CA 1
ATOM 717 C C . ASN A 1 96 ? 3.416 4.117 7.984 1 98.06 96 ASN A C 1
ATOM 719 O O . ASN A 1 96 ? 3.559 4.375 9.18 1 98.06 96 ASN A O 1
ATOM 723 N N . ALA A 1 97 ? 2.438 4.531 7.25 1 98.88 97 ALA A N 1
ATOM 724 C CA . ALA A 1 97 ? 1.427 5.426 7.809 1 98.88 97 ALA A CA 1
ATOM 725 C C . ALA A 1 97 ? 0.662 4.746 8.945 1 98.88 97 ALA A C 1
ATOM 727 O O . ALA A 1 97 ? 0.521 5.309 10.031 1 98.88 97 ALA A O 1
ATOM 728 N N . PHE A 1 98 ? 0.173 3.578 8.734 1 98.62 98 PHE A N 1
ATOM 729 C CA . PHE A 1 98 ? -0.562 2.885 9.789 1 98.62 98 PHE A CA 1
ATOM 730 C C . PHE A 1 98 ? 0.353 2.559 10.961 1 98.62 98 PHE A C 1
ATOM 732 O O . PHE A 1 98 ? -0.081 2.566 12.117 1 98.62 98 PHE A O 1
ATOM 739 N N . ASN A 1 99 ? 1.639 2.316 10.672 1 98.06 99 ASN A N 1
ATOM 740 C CA . ASN A 1 99 ? 2.604 2.045 11.727 1 98.06 99 ASN A CA 1
ATOM 741 C C . ASN A 1 99 ? 2.701 3.213 12.711 1 98.06 99 ASN A C 1
ATOM 743 O O . ASN A 1 99 ? 2.918 3.008 13.906 1 98.06 99 ASN A O 1
ATOM 747 N N . VAL A 1 100 ? 2.52 4.398 12.211 1 98.69 100 VAL A N 1
ATOM 748 C CA . VAL A 1 100 ? 2.662 5.559 13.086 1 98.69 100 VAL A CA 1
ATOM 749 C C . VAL A 1 100 ? 1.283 6.109 13.445 1 98.69 100 VAL A C 1
ATOM 751 O O . VAL A 1 100 ? 1.17 7.207 14 1 98.69 100 VAL A O 1
ATOM 754 N N . GLY A 1 101 ? 0.232 5.41 13.016 1 98.75 101 GLY A N 1
ATOM 755 C CA . GLY A 1 101 ? -1.102 5.73 13.5 1 98.75 101 GLY A CA 1
ATOM 756 C C . GLY A 1 101 ? -1.849 6.695 12.602 1 98.75 101 GLY A C 1
ATOM 757 O O . GLY A 1 101 ? -2.771 7.383 13.047 1 98.75 101 GLY A O 1
ATOM 758 N N . LEU A 1 102 ? -1.455 6.859 11.375 1 98.94 102 LEU A N 1
ATOM 759 C CA . LEU A 1 102 ? -2.158 7.715 10.43 1 98.94 102 LEU A CA 1
ATOM 760 C C . LEU A 1 102 ? -3.193 6.918 9.641 1 98.94 102 LEU A C 1
ATOM 762 O O . LEU A 1 102 ? -2.861 5.906 9.016 1 98.94 102 LEU A O 1
ATOM 766 N N . LEU A 1 103 ? -4.422 7.367 9.633 1 98.94 103 LEU A N 1
ATOM 767 C CA . LEU A 1 103 ? -5.496 6.746 8.859 1 98.94 103 LEU A CA 1
ATOM 768 C C . LEU A 1 103 ? -5.402 7.137 7.391 1 98.94 103 LEU A C 1
ATOM 770 O O . LEU A 1 103 ? -5.262 8.312 7.062 1 98.94 103 LEU A O 1
ATOM 774 N N . LEU A 1 104 ? -5.434 6.164 6.551 1 98.88 104 LEU A N 1
ATOM 775 C CA . LEU A 1 104 ? -5.496 6.371 5.105 1 98.88 104 LEU A CA 1
ATOM 776 C C . LEU A 1 104 ? -6.777 5.777 4.531 1 98.88 104 LEU A C 1
ATOM 778 O O . LEU A 1 104 ? -7.203 4.691 4.93 1 98.88 104 LEU A O 1
ATOM 782 N N . LEU A 1 105 ? -7.418 6.5 3.688 1 98.62 105 LEU A N 1
ATOM 783 C CA . LEU A 1 105 ? -8.586 6.023 2.963 1 98.62 105 LEU A CA 1
ATOM 784 C C . LEU A 1 105 ? -8.383 6.133 1.457 1 98.62 105 LEU A C 1
ATOM 786 O O . LEU A 1 105 ? -8.172 7.23 0.933 1 98.62 105 LEU A O 1
ATOM 790 N N . THR A 1 106 ? -8.352 5.031 0.831 1 98.19 106 THR A N 1
ATOM 791 C CA . THR A 1 106 ? -8.328 5.02 -0.628 1 98.19 106 THR A CA 1
ATOM 792 C C . THR A 1 106 ? -9.734 5.203 -1.194 1 98.19 106 THR A C 1
ATOM 794 O O . THR A 1 106 ? -10.633 4.406 -0.912 1 98.19 106 THR A O 1
ATOM 797 N N . CYS A 1 107 ? -9.914 6.27 -1.93 1 97.81 107 CYS A N 1
ATOM 798 C CA . CYS A 1 107 ? -11.227 6.668 -2.432 1 97.81 107 CYS A CA 1
ATOM 799 C C . CYS A 1 107 ? -11.125 7.207 -3.854 1 97.81 107 CYS A C 1
ATOM 801 O O . CYS A 1 107 ? -10.602 8.297 -4.07 1 97.81 107 CYS A O 1
ATOM 803 N N . GLU A 1 108 ? -11.68 6.469 -4.805 1 95.81 108 GLU A N 1
ATOM 804 C CA . GLU A 1 108 ? -11.609 6.852 -6.215 1 95.81 108 GLU A CA 1
ATOM 805 C C . GLU A 1 108 ? -12.141 8.266 -6.426 1 95.81 108 GLU A C 1
ATOM 807 O O . GLU A 1 108 ? -11.594 9.023 -7.234 1 95.81 108 GLU A O 1
ATOM 812 N N . GLN A 1 109 ? -13.156 8.656 -5.699 1 97.06 109 GLN A N 1
ATOM 813 C CA . GLN A 1 109 ? -13.828 9.93 -5.91 1 97.06 109 GLN A CA 1
ATOM 814 C C . GLN A 1 109 ? -13.281 11 -4.973 1 97.06 109 GLN A C 1
ATOM 816 O O . GLN A 1 109 ? -13.906 12.047 -4.777 1 97.06 109 GLN A O 1
ATOM 821 N N . ALA A 1 110 ? -12.148 10.797 -4.434 1 98.19 110 ALA A N 1
ATOM 822 C CA . ALA A 1 110 ? -11.578 11.695 -3.432 1 98.19 110 ALA A CA 1
ATOM 823 C C . ALA A 1 110 ? -11.523 13.133 -3.945 1 98.19 110 ALA A C 1
ATOM 825 O O . ALA A 1 110 ? -11.812 14.07 -3.203 1 98.19 110 ALA A O 1
ATOM 826 N N . GLU A 1 111 ? -11.211 13.305 -5.184 1 97.75 111 GLU A N 1
ATOM 827 C CA . GLU A 1 111 ? -10.953 14.633 -5.734 1 97.75 111 GLU A CA 1
ATOM 828 C C . GLU A 1 111 ? -12.242 15.438 -5.848 1 97.75 111 GLU A C 1
ATOM 830 O O . GLU A 1 111 ? -12.203 16.641 -6.133 1 97.75 111 GLU A O 1
ATOM 835 N N . THR A 1 112 ? -13.414 14.859 -5.664 1 97 112 THR A N 1
ATOM 836 C CA . THR A 1 112 ? -14.672 15.594 -5.68 1 97 112 THR A CA 1
ATOM 837 C C . THR A 1 112 ? -14.852 16.391 -4.391 1 97 112 THR A C 1
ATOM 839 O O . THR A 1 112 ? -15.695 17.297 -4.324 1 97 112 THR A O 1
ATOM 842 N N . LEU A 1 113 ? -14.141 16.031 -3.334 1 97.25 113 LEU A N 1
ATOM 843 C CA . LEU A 1 113 ? -14.18 16.781 -2.084 1 97.25 113 LEU A CA 1
ATOM 844 C C . LEU A 1 113 ? -13.531 18.156 -2.25 1 97.25 113 LEU A C 1
ATOM 846 O O . LEU A 1 113 ? -12.508 18.281 -2.92 1 97.25 113 LEU A O 1
ATOM 850 N N . GLN A 1 114 ? -14.078 19.172 -1.598 1 96.38 114 GLN A N 1
ATOM 851 C CA . GLN A 1 114 ? -13.641 20.547 -1.833 1 96.38 114 GLN A CA 1
ATOM 852 C C . GLN A 1 114 ? -12.867 21.094 -0.636 1 96.38 114 GLN A C 1
ATOM 854 O O . GLN A 1 114 ? -13.094 20.672 0.499 1 96.38 114 GLN A O 1
ATOM 859 N N . GLU A 1 115 ? -12.008 22.031 -1.028 1 98.12 115 GLU A N 1
ATOM 860 C CA . GLU A 1 115 ? -11.266 22.75 0.003 1 98.12 115 GLU A CA 1
ATOM 861 C C . GLU A 1 115 ? -12.203 23.328 1.052 1 98.12 115 GLU A C 1
ATOM 863 O O . GLU A 1 115 ? -13.188 24 0.71 1 98.12 115 GLU A O 1
ATOM 868 N N . GLY A 1 116 ? -11.914 23.047 2.295 1 97.69 116 GLY A N 1
ATOM 869 C CA . GLY A 1 116 ? -12.664 23.656 3.381 1 97.69 116 GLY A CA 1
ATOM 870 C C . GLY A 1 116 ? -13.969 22.938 3.68 1 97.69 116 GLY A C 1
ATOM 871 O O . GLY A 1 116 ? -14.625 23.234 4.684 1 97.69 116 GLY A O 1
ATOM 872 N N . GLU A 1 117 ? -14.312 22 2.846 1 95.31 117 GLU A N 1
ATOM 873 C CA . GLU A 1 117 ? -15.539 21.234 3.066 1 95.31 117 GLU A CA 1
ATOM 874 C C . GLU A 1 117 ? -15.445 20.406 4.348 1 95.31 117 GLU A C 1
ATOM 876 O O . GLU A 1 117 ? -14.352 20 4.754 1 95.31 117 GLU A O 1
ATOM 881 N N . ARG A 1 118 ? -16.625 20.266 4.977 1 96.56 118 ARG A N 1
ATOM 882 C CA . ARG A 1 118 ? -16.672 19.422 6.164 1 96.56 118 ARG A CA 1
ATOM 883 C C . ARG A 1 118 ? -17.219 18.047 5.832 1 96.56 118 ARG A C 1
ATOM 885 O O . ARG A 1 118 ? -18.25 17.922 5.152 1 96.56 118 ARG A O 1
ATOM 892 N N . ILE A 1 119 ? -16.531 17 6.32 1 97.31 119 ILE A N 1
ATOM 893 C CA . ILE A 1 119 ? -16.906 15.625 6 1 97.31 119 ILE A CA 1
ATOM 894 C C . ILE A 1 119 ? -16.844 14.766 7.262 1 97.31 119 ILE A C 1
ATOM 896 O O . ILE A 1 119 ? -16.188 15.125 8.234 1 97.31 119 ILE A O 1
ATOM 900 N N . SER A 1 120 ? -17.578 13.688 7.25 1 97.12 120 SER A N 1
ATOM 901 C CA . SER A 1 120 ? -17.453 12.633 8.25 1 97.12 120 SER A CA 1
ATOM 902 C C . SER A 1 120 ? -16.922 11.352 7.625 1 97.12 120 SER A C 1
ATOM 904 O O . SER A 1 120 ? -17.156 11.078 6.449 1 97.12 120 SER A O 1
ATOM 906 N N . LEU A 1 121 ? -16.203 10.625 8.422 1 97.38 121 LEU A N 1
ATOM 907 C CA . LEU A 1 121 ? -15.547 9.406 7.953 1 97.38 121 LEU A CA 1
ATOM 908 C C . LEU A 1 121 ? -16.125 8.18 8.664 1 97.38 121 LEU A C 1
ATOM 910 O O . LEU A 1 121 ? -16.375 8.219 9.867 1 97.38 121 LEU A O 1
ATOM 914 N N . ASP A 1 122 ? -16.359 7.148 7.91 1 97.31 122 ASP A N 1
ATOM 915 C CA . ASP A 1 122 ? -16.641 5.812 8.414 1 97.31 122 ASP A CA 1
ATOM 916 C C . ASP A 1 122 ? -15.719 4.773 7.781 1 97.31 122 ASP A C 1
ATOM 918 O O . ASP A 1 122 ? -16.125 4.047 6.871 1 97.31 122 ASP A O 1
ATOM 922 N N . PRO A 1 123 ? -14.469 4.688 8.297 1 98 123 PRO A N 1
ATOM 923 C CA . PRO A 1 123 ? -13.461 3.838 7.664 1 98 123 PRO A CA 1
ATOM 924 C C . PRO A 1 123 ? -13.836 2.357 7.684 1 98 123 PRO A C 1
ATOM 926 O O . PRO A 1 123 ? -13.492 1.616 6.758 1 98 123 PRO A O 1
ATOM 929 N N . ALA A 1 124 ? -14.516 1.91 8.734 1 97.5 124 ALA A N 1
ATOM 930 C CA . ALA A 1 124 ? -14.93 0.51 8.82 1 97.5 124 ALA A CA 1
ATOM 931 C C . ALA A 1 124 ? -15.883 0.149 7.688 1 97.5 124 ALA A C 1
ATOM 933 O O . ALA A 1 124 ? -15.789 -0.936 7.105 1 97.5 124 ALA A O 1
ATOM 934 N N . ALA A 1 125 ? -16.766 1.085 7.309 1 96.62 125 ALA A N 1
ATOM 935 C CA . ALA A 1 125 ? -17.734 0.865 6.246 1 96.62 125 ALA A CA 1
ATOM 936 C C . ALA A 1 125 ? -17.203 1.362 4.902 1 96.62 125 ALA A C 1
ATOM 938 O O . ALA A 1 125 ? -17.828 1.148 3.861 1 96.62 125 ALA A O 1
ATOM 939 N N . GLY A 1 126 ? -16.078 1.994 4.91 1 96.88 126 GLY A N 1
ATOM 940 C CA . GLY A 1 126 ? -15.531 2.561 3.686 1 96.88 126 GLY A CA 1
ATOM 941 C C . GLY A 1 126 ? -16.406 3.646 3.088 1 96.88 126 GLY A C 1
ATOM 942 O O . GLY A 1 126 ? -16.75 3.598 1.903 1 96.88 126 GLY A O 1
ATOM 943 N N . ARG A 1 127 ? -16.703 4.609 4.004 1 96.69 127 ARG A N 1
ATOM 944 C CA . ARG A 1 127 ? -17.609 5.652 3.545 1 96.69 127 ARG A CA 1
ATOM 945 C C . ARG A 1 127 ? -17.156 7.027 4.016 1 96.69 127 ARG A C 1
ATOM 947 O O . ARG A 1 127 ? -16.594 7.164 5.105 1 96.69 127 ARG A O 1
ATOM 954 N N . ILE A 1 128 ? -17.375 7.992 3.18 1 97.44 128 ILE A N 1
ATOM 955 C CA . ILE A 1 128 ? -17.234 9.406 3.508 1 97.44 128 ILE A CA 1
ATOM 956 C C . ILE A 1 128 ? -18.547 10.133 3.256 1 97.44 128 ILE A C 1
ATOM 958 O O . ILE A 1 128 ? -19.156 9.977 2.195 1 97.44 128 ILE A O 1
ATOM 962 N N . ARG A 1 129 ? -18.953 10.875 4.215 1 96.06 129 ARG A N 1
ATOM 963 C CA . ARG A 1 129 ? -20.172 11.672 4.066 1 96.06 129 ARG A CA 1
ATOM 964 C C . ARG A 1 129 ? -19.859 13.164 4.102 1 96.06 129 ARG A C 1
ATOM 966 O O . ARG A 1 129 ? -19.047 13.617 4.91 1 96.06 129 ARG A O 1
ATOM 973 N N . ARG A 1 130 ? -20.469 13.883 3.221 1 94.31 130 ARG A N 1
ATOM 974 C CA . ARG A 1 130 ? -20.344 15.336 3.199 1 94.31 130 ARG A CA 1
ATOM 975 C C . ARG A 1 130 ? -21.344 15.984 4.156 1 94.31 130 ARG A C 1
ATOM 977 O O . ARG A 1 130 ? -22.484 15.539 4.262 1 94.31 130 ARG A O 1
ATOM 984 N N . ALA A 1 131 ? -20.812 17 4.781 1 84.5 131 ALA A N 1
ATOM 985 C CA . ALA A 1 131 ? -21.703 17.719 5.684 1 84.5 131 ALA A CA 1
ATOM 986 C C . ALA A 1 131 ? -22.859 18.344 4.922 1 84.5 131 ALA A C 1
ATOM 988 O O . ALA A 1 131 ? -22.688 18.859 3.814 1 84.5 131 ALA A O 1
ATOM 989 N N . GLY A 1 132 ? -24 18.297 5.434 1 77.06 132 GLY A N 1
ATOM 990 C CA . GLY A 1 132 ? -25.219 18.859 4.863 1 77.06 132 GLY A CA 1
ATOM 991 C C . GLY A 1 132 ? -26.094 17.828 4.18 1 77.06 132 GLY A C 1
ATOM 992 O O . GLY A 1 132 ? -27.266 18.062 3.939 1 77.06 132 GLY A O 1
ATOM 993 N N . GLY A 1 133 ? -25.578 16.609 3.869 1 64.62 133 GLY A N 1
ATOM 994 C CA . GLY A 1 133 ? -26.328 15.391 3.545 1 64.62 133 GLY A CA 1
ATOM 995 C C . GLY A 1 133 ? -26.859 15.391 2.129 1 64.62 133 GLY A C 1
ATOM 996 O O . GLY A 1 133 ? -27.516 14.43 1.715 1 64.62 133 GLY A O 1
ATOM 997 N N . GLN A 1 134 ? -26.703 16.453 1.351 1 67.62 134 GLN A N 1
ATOM 998 C CA . GLN A 1 134 ? -27.391 16.469 0.059 1 67.62 134 GLN A CA 1
ATOM 999 C C . GLN A 1 134 ? -26.594 15.695 -0.99 1 67.62 134 GLN A C 1
ATOM 1001 O O . GLN A 1 134 ? -27.172 15.133 -1.918 1 67.62 134 GLN A O 1
ATOM 1006 N N . ALA A 1 135 ? -25.297 15.625 -0.732 1 72.75 135 ALA A N 1
ATOM 1007 C CA . ALA A 1 135 ? -24.469 14.969 -1.753 1 72.75 135 ALA A CA 1
ATOM 1008 C C . ALA A 1 135 ? -24.297 13.484 -1.445 1 72.75 135 ALA A C 1
ATOM 1010 O O . ALA A 1 135 ? -24.328 13.078 -0.282 1 72.75 135 ALA A O 1
ATOM 1011 N N . PRO A 1 136 ? -24.328 12.703 -2.473 1 80.31 136 PRO A N 1
ATOM 1012 C CA . PRO A 1 136 ? -24.094 11.266 -2.285 1 80.31 136 PRO A CA 1
ATOM 1013 C C . PRO A 1 136 ? -22.828 10.961 -1.507 1 80.31 136 PRO A C 1
ATOM 1015 O O . PRO A 1 136 ? -21.828 11.695 -1.626 1 80.31 136 PRO A O 1
ATOM 1018 N N . GLU A 1 137 ? -22.938 10 -0.683 1 92.44 137 GLU A N 1
ATOM 1019 C CA . GLU A 1 137 ? -21.781 9.5 0.051 1 92.44 137 GLU A CA 1
ATOM 1020 C C . GLU A 1 137 ? -20.719 8.961 -0.9 1 92.44 137 GLU A C 1
ATOM 1022 O O . GLU A 1 137 ? -21.031 8.469 -1.985 1 92.44 137 GLU A O 1
ATOM 1027 N N . LEU A 1 138 ? -19.484 9.18 -0.52 1 96.62 138 LEU A N 1
ATOM 1028 C CA . LEU A 1 138 ? -18.391 8.57 -1.277 1 96.62 138 LEU A CA 1
ATOM 1029 C C . LEU A 1 138 ? -18.078 7.172 -0.752 1 96.62 138 LEU A C 1
ATOM 1031 O O . LEU A 1 138 ? -18.062 6.949 0.461 1 96.62 138 LEU A O 1
ATOM 1035 N N . HIS A 1 139 ? -17.828 6.266 -1.652 1 95.38 139 HIS A N 1
ATOM 1036 C CA . HIS A 1 139 ? -17.422 4.906 -1.312 1 95.38 139 HIS A CA 1
ATOM 1037 C C . HIS A 1 139 ? -15.914 4.738 -1.428 1 95.38 139 HIS A C 1
ATOM 1039 O O . HIS A 1 139 ? -15.328 5.047 -2.469 1 95.38 139 HIS A O 1
ATOM 1045 N N . CYS A 1 140 ? -15.312 4.273 -0.31 1 97.06 140 CYS A N 1
ATOM 1046 C CA . CYS A 1 140 ? -13.875 4.035 -0.196 1 97.06 140 CYS A CA 1
ATOM 1047 C C . CYS A 1 140 ? -13.594 2.57 0.123 1 97.06 140 CYS A C 1
ATOM 1049 O O . CYS A 1 140 ? -14.516 1.792 0.362 1 97.06 140 CYS A O 1
ATOM 1051 N N . ASP A 1 141 ? -12.312 2.236 0.06 1 96.69 141 ASP A N 1
ATOM 1052 C CA . ASP A 1 141 ? -11.93 0.932 0.588 1 96.69 141 ASP A CA 1
ATOM 1053 C C . ASP A 1 141 ? -12.211 0.841 2.086 1 96.69 141 ASP A C 1
ATOM 1055 O O . ASP A 1 141 ? -11.977 1.797 2.828 1 96.69 141 ASP A O 1
ATOM 1059 N N . THR A 1 142 ? -12.711 -0.323 2.475 1 97 142 THR A N 1
ATOM 1060 C CA . THR A 1 142 ? -12.867 -0.536 3.91 1 97 142 THR A CA 1
ATOM 1061 C C . THR A 1 142 ? -11.5 -0.673 4.586 1 97 142 THR A C 1
ATOM 1063 O O . THR A 1 142 ? -10.531 -1.103 3.957 1 97 142 THR A O 1
ATOM 1066 N N . VAL A 1 143 ? -11.422 -0.263 5.766 1 98.06 143 VAL A N 1
ATOM 1067 C CA . VAL A 1 143 ? -10.234 -0.463 6.59 1 98.06 143 VAL A CA 1
ATOM 1068 C C . VAL A 1 143 ? -10.5 -1.561 7.617 1 98.06 143 VAL A C 1
ATOM 1070 O O . VAL A 1 143 ? -11.445 -1.468 8.406 1 98.06 143 VAL A O 1
ATOM 1073 N N . PRO A 1 144 ? -9.719 -2.553 7.605 1 97.5 144 PRO A N 1
ATOM 1074 C CA . PRO A 1 144 ? -9.961 -3.652 8.547 1 97.5 144 PRO A CA 1
ATOM 1075 C C . PRO A 1 144 ? -9.812 -3.223 10 1 97.5 144 PRO A C 1
ATOM 1077 O O . PRO A 1 144 ? -9.102 -2.256 10.297 1 97.5 144 PRO A O 1
ATOM 1080 N N . ALA A 1 145 ? -10.43 -3.982 10.852 1 97.62 145 ALA A N 1
ATOM 1081 C CA . ALA A 1 145 ? -10.516 -3.668 12.281 1 97.62 145 ALA A CA 1
ATOM 1082 C C . ALA A 1 145 ? -9.133 -3.562 12.906 1 97.62 145 ALA A C 1
ATOM 1084 O O . ALA A 1 145 ? -8.883 -2.688 13.734 1 97.62 145 ALA A O 1
ATOM 1085 N N . PHE A 1 146 ? -8.227 -4.418 12.547 1 95.81 146 PHE A N 1
ATOM 1086 C CA . PHE A 1 146 ? -6.902 -4.418 13.164 1 95.81 146 PHE A CA 1
ATOM 1087 C C . PHE A 1 146 ? -6.148 -3.139 12.828 1 95.81 146 PHE A C 1
ATOM 1089 O O . PHE A 1 146 ? -5.402 -2.617 13.664 1 95.81 146 PHE A O 1
ATOM 1096 N N . LEU A 1 147 ? -6.277 -2.637 11.641 1 98.19 147 LEU A N 1
ATOM 1097 C CA . LEU A 1 147 ? -5.637 -1.379 11.266 1 98.19 147 LEU A CA 1
ATOM 1098 C C . LEU A 1 147 ? -6.289 -0.203 11.992 1 98.19 147 LEU A C 1
ATOM 1100 O O . LEU A 1 147 ? -5.602 0.744 12.383 1 98.19 147 LEU A O 1
ATOM 1104 N N . LEU A 1 148 ? -7.625 -0.302 12.133 1 98.5 148 LEU A N 1
ATOM 1105 C CA . LEU A 1 148 ? -8.32 0.746 12.875 1 98.5 148 LEU A CA 1
ATOM 1106 C C . LEU A 1 148 ? -7.867 0.767 14.328 1 98.5 148 LEU A C 1
ATOM 1108 O O . LEU A 1 148 ? -7.715 1.839 14.922 1 98.5 148 LEU A O 1
ATOM 1112 N N . GLU A 1 149 ? -7.645 -0.388 14.891 1 98.12 149 GLU A N 1
ATOM 1113 C CA . GLU A 1 149 ? -7.109 -0.478 16.25 1 98.12 149 GLU A CA 1
ATOM 1114 C C . GLU A 1 149 ? -5.734 0.174 16.344 1 98.12 149 GLU A C 1
ATOM 1116 O O . GLU A 1 149 ? -5.43 0.854 17.328 1 98.12 149 GLU A O 1
ATOM 1121 N N . MET A 1 150 ? -4.957 -0.044 15.375 1 98.06 150 MET A N 1
ATOM 1122 C CA . MET A 1 150 ? -3.617 0.533 15.336 1 98.06 150 MET A CA 1
ATOM 1123 C C . MET A 1 150 ? -3.68 2.057 15.305 1 98.06 150 MET A C 1
ATOM 1125 O O . MET A 1 150 ? -2.938 2.729 16.016 1 98.06 150 MET A O 1
ATOM 1129 N N . VAL A 1 151 ? -4.551 2.568 14.516 1 98.69 151 VAL A N 1
ATOM 1130 C CA . VAL A 1 151 ? -4.727 4.012 14.422 1 98.69 151 VAL A CA 1
ATOM 1131 C C . VAL A 1 151 ? -5.191 4.566 15.766 1 98.69 151 VAL A C 1
ATOM 1133 O O . VAL A 1 151 ? -4.664 5.574 16.25 1 98.69 151 VAL A O 1
ATOM 1136 N N . GLN A 1 152 ? -6.137 3.906 16.359 1 97.88 152 GLN A N 1
ATOM 1137 C CA . GLN A 1 152 ? -6.691 4.352 17.641 1 97.88 152 GLN A CA 1
ATOM 1138 C C . GLN A 1 152 ? -5.633 4.34 18.734 1 97.88 152 GLN A C 1
ATOM 1140 O O . GLN A 1 152 ? -5.637 5.199 19.609 1 97.88 152 GLN A O 1
ATOM 1145 N N . ALA A 1 153 ? -4.68 3.43 18.625 1 98.19 153 ALA A N 1
ATOM 1146 C CA . ALA A 1 153 ? -3.633 3.281 19.625 1 98.19 153 ALA A CA 1
ATOM 1147 C C . ALA A 1 153 ? -2.512 4.293 19.406 1 98.19 153 ALA A C 1
ATOM 1149 O O . ALA A 1 153 ? -1.647 4.469 20.266 1 98.19 153 ALA A O 1
ATOM 1150 N N . GLY A 1 154 ? -2.537 4.926 18.266 1 98.06 154 GLY A N 1
ATOM 1151 C CA . GLY A 1 154 ? -1.468 5.852 17.938 1 98.06 154 GLY A CA 1
ATOM 1152 C C . GLY A 1 154 ? -0.281 5.188 17.281 1 98.06 154 GLY A C 1
ATOM 1153 O O . GLY A 1 154 ? 0.853 5.648 17.406 1 98.06 154 GLY A O 1
ATOM 1154 N N . GLY A 1 155 ? -0.525 3.959 16.703 1 98.31 155 GLY A N 1
ATOM 1155 C CA . GLY A 1 155 ? 0.524 3.275 15.969 1 98.31 155 GLY A CA 1
ATOM 1156 C C . GLY A 1 155 ? 0.855 1.905 16.531 1 98.31 155 GLY A C 1
ATOM 1157 O O . GLY A 1 155 ? 0.352 1.526 17.594 1 98.31 155 GLY A O 1
ATOM 1158 N N . LEU A 1 156 ? 1.657 1.229 15.797 1 97.06 156 LEU A N 1
ATOM 1159 C CA . LEU A 1 156 ? 1.993 -0.159 16.094 1 97.06 156 LEU A CA 1
ATOM 1160 C C . LEU A 1 156 ? 2.689 -0.277 17.438 1 97.06 156 LEU A C 1
ATOM 1162 O O . LEU A 1 156 ? 2.328 -1.129 18.25 1 97.06 156 LEU A O 1
ATOM 1166 N N . LEU A 1 157 ? 3.664 0.551 17.734 1 96.12 157 LEU A N 1
ATOM 1167 C CA . LEU A 1 157 ? 4.422 0.481 18.984 1 96.12 157 LEU A CA 1
ATOM 1168 C C . LEU A 1 157 ? 3.51 0.706 20.188 1 96.12 157 LEU A C 1
ATOM 1170 O O . LEU A 1 157 ? 3.609 -0.006 21.188 1 96.12 157 LEU A O 1
ATOM 1174 N N . ASN A 1 158 ? 2.672 1.669 20.047 1 97.12 158 ASN A N 1
ATOM 1175 C CA . ASN A 1 158 ? 1.731 1.951 21.125 1 97.12 158 ASN A CA 1
ATOM 1176 C C . ASN A 1 158 ? 0.752 0.799 21.328 1 97.12 158 ASN A C 1
ATOM 1178 O O . ASN A 1 158 ? 0.395 0.478 22.453 1 97.12 158 ASN A O 1
ATOM 1182 N N . LEU A 1 159 ? 0.314 0.219 20.25 1 96 159 LEU A N 1
ATOM 1183 C CA . LEU A 1 159 ? -0.595 -0.92 20.312 1 96 159 LEU A CA 1
ATOM 1184 C C . LEU A 1 159 ? 0.05 -2.088 21.047 1 96 159 LEU A C 1
ATOM 1186 O O . LEU A 1 159 ? -0.583 -2.715 21.906 1 96 159 LEU A O 1
ATOM 1190 N N . LEU A 1 160 ? 1.332 -2.344 20.781 1 94.06 160 LEU A N 1
ATOM 1191 C CA . LEU A 1 160 ? 2.062 -3.441 21.406 1 94.06 160 LEU A CA 1
ATOM 1192 C C . LEU A 1 160 ? 2.238 -3.199 22.891 1 94.06 160 LEU A C 1
ATOM 1194 O O . LEU A 1 160 ? 2.154 -4.137 23.703 1 94.06 160 LEU A O 1
ATOM 1198 N N . LYS A 1 161 ? 2.447 -2.016 23.281 1 94.56 161 LYS A N 1
ATOM 1199 C CA . LYS A 1 161 ? 2.572 -1.661 24.688 1 94.56 161 LYS A CA 1
ATOM 1200 C C . LYS A 1 161 ? 1.269 -1.919 25.438 1 94.56 161 LYS A C 1
ATOM 1202 O O . LYS A 1 161 ? 1.285 -2.359 26.594 1 94.56 161 LYS A O 1
ATOM 1207 N N . GLN A 1 162 ? 0.23 -1.683 24.828 1 92 162 GLN A N 1
ATOM 1208 C CA . GLN A 1 162 ? -1.081 -1.865 25.453 1 92 162 GLN A CA 1
ATOM 1209 C C . GLN A 1 162 ? -1.401 -3.346 25.625 1 92 162 GLN A C 1
ATOM 1211 O O . GLN A 1 162 ? -2.088 -3.727 26.578 1 92 162 GLN A O 1
ATOM 1216 N N . ARG A 1 163 ? -0.917 -4.141 24.766 1 87.12 163 ARG A N 1
ATOM 1217 C CA . ARG A 1 163 ? -1.191 -5.574 24.828 1 87.12 163 ARG A CA 1
ATOM 1218 C C . ARG A 1 163 ? -0.299 -6.258 25.859 1 87.12 163 ARG A C 1
ATOM 1220 O O . ARG A 1 163 ? -0.674 -7.285 26.422 1 87.12 163 ARG A O 1
ATOM 1227 N N . LYS A 1 164 ? 0.894 -5.871 25.984 1 81.81 164 LYS A N 1
ATOM 1228 C CA . LYS A 1 164 ? 1.771 -6.422 27.016 1 81.81 164 LYS A CA 1
ATOM 1229 C C . LYS A 1 164 ? 1.273 -6.062 28.422 1 81.81 164 LYS A C 1
ATOM 1231 O O . LYS A 1 164 ? 1.513 -6.797 29.375 1 81.81 164 LYS A O 1
ATOM 1236 N N . THR A 1 165 ? 0.75 -5.031 28.609 1 72.44 165 THR A N 1
ATOM 1237 C CA .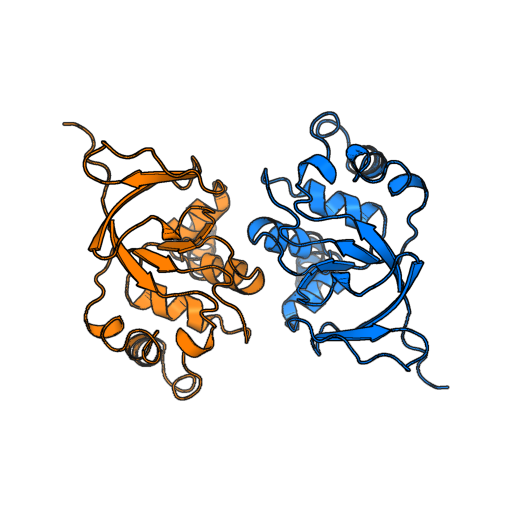 THR A 1 165 ? 0.269 -4.594 29.906 1 72.44 165 THR A CA 1
ATOM 1238 C C . THR A 1 165 ? -1.027 -5.309 30.281 1 72.44 165 THR A C 1
ATOM 1240 O O . THR A 1 165 ? -1.472 -5.246 31.422 1 72.44 165 THR A O 1
ATOM 1243 N N . HIS A 1 166 ? -1.698 -6.02 29.422 1 57.72 166 HIS A N 1
ATOM 1244 C CA . HIS A 1 166 ? -2.859 -6.809 29.812 1 57.72 166 HIS A CA 1
ATOM 1245 C C . HIS A 1 166 ? -2.527 -8.297 29.844 1 57.72 166 HIS A C 1
ATOM 1247 O O . HIS A 1 166 ? -1.79 -8.789 28.984 1 57.72 166 HIS A O 1
ATOM 1253 N N . MET B 1 1 ? 33.188 -16.609 -13.68 1 30.23 1 MET B N 1
ATOM 1254 C CA . MET B 1 1 ? 31.844 -17.156 -13.898 1 30.23 1 MET B CA 1
ATOM 1255 C C . MET B 1 1 ? 30.781 -16.094 -13.695 1 30.23 1 MET B C 1
ATOM 1257 O O . MET B 1 1 ? 30.672 -15.508 -12.617 1 30.23 1 MET B O 1
ATOM 1261 N N . SER B 1 2 ? 30.344 -15.273 -14.633 1 36.38 2 SER B N 1
ATOM 1262 C CA . SER B 1 2 ? 29.484 -14.086 -14.578 1 36.38 2 SER B CA 1
ATOM 1263 C C . SER B 1 2 ? 28.25 -14.344 -13.727 1 36.38 2 SER B C 1
ATOM 1265 O O . SER B 1 2 ? 27.562 -15.344 -13.906 1 36.38 2 SER B O 1
ATOM 1267 N N . GLU B 1 3 ? 28.219 -14.094 -12.5 1 43.12 3 GLU B N 1
ATOM 1268 C CA . GLU B 1 3 ? 27.141 -14.453 -11.578 1 43.12 3 GLU B CA 1
ATOM 1269 C C . GLU B 1 3 ? 25.781 -14.398 -12.273 1 43.12 3 GLU B C 1
ATOM 1271 O O . GLU B 1 3 ? 25.344 -13.328 -12.711 1 43.12 3 GLU B O 1
ATOM 1276 N N . GLN B 1 4 ? 25.469 -15.305 -13.172 1 51.72 4 GLN B N 1
ATOM 1277 C CA . GLN B 1 4 ? 24.297 -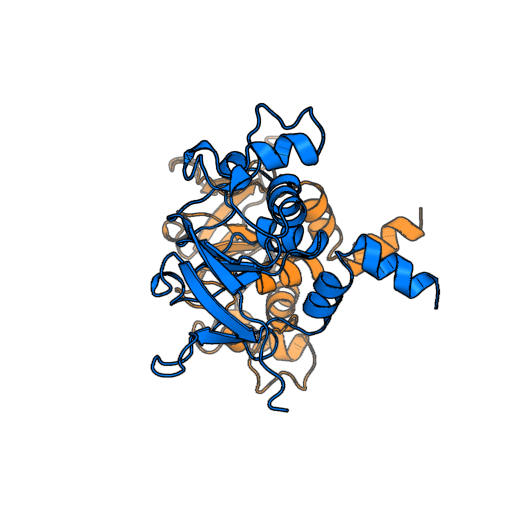15.414 -14.031 1 51.72 4 GLN B CA 1
ATOM 1278 C C . GLN B 1 4 ? 23.031 -15.016 -13.281 1 51.72 4 GLN B C 1
ATOM 1280 O O . GLN B 1 4 ? 22.688 -15.625 -12.266 1 51.72 4 GLN B O 1
ATOM 1285 N N . SER B 1 5 ? 22.547 -13.672 -13.344 1 68.5 5 SER B N 1
ATOM 1286 C CA . SER B 1 5 ? 21.375 -13.141 -12.672 1 68.5 5 SER B CA 1
ATOM 1287 C C . SER B 1 5 ? 20.156 -14.016 -12.93 1 68.5 5 SER B C 1
ATOM 1289 O O . SER B 1 5 ? 19.922 -14.453 -14.055 1 68.5 5 SER B O 1
ATOM 1291 N N . VAL B 1 6 ? 19.594 -14.797 -11.883 1 86.94 6 VAL B N 1
ATOM 1292 C CA . VAL B 1 6 ? 18.359 -15.562 -11.945 1 86.94 6 VAL B CA 1
ATOM 1293 C C . VAL B 1 6 ? 17.312 -14.797 -12.75 1 86.94 6 VAL B C 1
ATOM 1295 O O . VAL B 1 6 ? 17.141 -13.594 -12.562 1 86.94 6 VAL B O 1
ATOM 1298 N N . THR B 1 7 ? 16.844 -15.523 -13.891 1 95.31 7 THR B N 1
ATOM 1299 C CA . THR B 1 7 ? 15.789 -14.883 -14.672 1 95.31 7 THR B CA 1
ATOM 1300 C C . THR B 1 7 ? 14.43 -15.516 -14.367 1 95.31 7 THR B C 1
ATOM 1302 O O . THR B 1 7 ? 14.359 -16.641 -13.859 1 95.31 7 THR B O 1
ATOM 1305 N N . HIS B 1 8 ? 13.414 -14.75 -14.57 1 98.06 8 HIS B N 1
ATOM 1306 C CA . HIS B 1 8 ? 12.031 -15.125 -14.297 1 98.06 8 HIS B CA 1
ATOM 1307 C C . HIS B 1 8 ? 11.164 -14.984 -15.539 1 98.06 8 HIS B C 1
ATOM 1309 O O . HIS B 1 8 ? 11.289 -14 -16.281 1 98.06 8 HIS B O 1
ATOM 1315 N N . ARG B 1 9 ? 10.375 -15.938 -15.797 1 98.31 9 ARG B N 1
ATOM 1316 C CA . ARG B 1 9 ? 9.414 -15.859 -16.891 1 98.31 9 ARG B CA 1
ATOM 1317 C C . ARG B 1 9 ? 8.211 -15.008 -16.516 1 98.31 9 ARG B C 1
ATOM 1319 O O . ARG B 1 9 ? 7.68 -15.133 -15.414 1 98.31 9 ARG B O 1
ATOM 1326 N N . VAL B 1 10 ? 7.707 -14.211 -17.484 1 98.56 10 VAL B N 1
ATOM 1327 C CA . VAL B 1 10 ? 6.629 -13.266 -17.219 1 98.56 10 VAL B CA 1
ATOM 1328 C C . VAL B 1 10 ? 5.289 -13.875 -17.625 1 98.56 10 VAL B C 1
ATOM 1330 O O . VAL B 1 10 ? 5.152 -14.43 -18.719 1 98.56 10 VAL B O 1
ATOM 1333 N N . TRP B 1 11 ? 4.324 -13.844 -16.688 1 98.88 11 TRP B N 1
ATOM 1334 C CA . TRP B 1 11 ? 2.895 -13.953 -16.953 1 98.88 11 TRP B CA 1
ATOM 1335 C C . TRP B 1 11 ? 2.23 -12.578 -16.922 1 98.88 11 TRP B C 1
ATOM 1337 O O . TRP B 1 11 ? 2.537 -11.75 -16.062 1 98.88 11 TRP B O 1
ATOM 1347 N N . ARG B 1 12 ? 1.297 -12.359 -17.844 1 98.81 12 ARG B N 1
ATOM 1348 C CA . ARG B 1 12 ? 0.656 -11.047 -17.859 1 98.81 12 ARG B CA 1
ATOM 1349 C C . ARG B 1 12 ? -0.836 -11.164 -17.578 1 98.81 12 ARG B C 1
ATOM 1351 O O . ARG B 1 12 ? -1.49 -12.109 -18.016 1 98.81 12 ARG B O 1
ATOM 1358 N N . VAL B 1 13 ? -1.357 -10.258 -16.812 1 98.81 13 VAL B N 1
ATOM 1359 C CA . VAL B 1 13 ? -2.791 -10.055 -16.625 1 98.81 13 VAL B CA 1
ATOM 1360 C C . VAL B 1 13 ? -3.123 -8.57 -16.766 1 98.81 13 VAL B C 1
ATOM 1362 O O . VAL B 1 13 ? -2.223 -7.73 -16.828 1 98.81 13 VAL B O 1
ATOM 1365 N N . GLY B 1 14 ? -4.34 -8.172 -16.906 1 98.44 14 GLY B N 1
ATOM 1366 C CA . GLY B 1 14 ? -4.777 -6.809 -17.141 1 98.44 14 GLY B CA 1
ATOM 1367 C C . GLY B 1 14 ? -4.848 -5.984 -15.867 1 98.44 14 GLY B C 1
ATOM 1368 O O . GLY B 1 14 ? -4.184 -6.305 -14.875 1 98.44 14 GLY B O 1
ATOM 1369 N N . ALA B 1 15 ? -5.559 -4.871 -15.961 1 98.19 15 ALA B N 1
ATOM 1370 C CA . ALA B 1 15 ? -5.754 -3.939 -14.852 1 98.19 15 ALA B CA 1
ATOM 1371 C C . ALA B 1 15 ? -6.859 -4.422 -13.914 1 98.19 15 ALA B C 1
ATOM 1373 O O . ALA B 1 15 ? -7.602 -5.348 -14.25 1 98.19 15 ALA B O 1
ATOM 1374 N N . ASP B 1 16 ? -6.922 -3.875 -12.734 1 97.81 16 ASP B N 1
ATOM 1375 C CA . ASP B 1 16 ? -8.031 -3.992 -11.797 1 97.81 16 ASP B CA 1
ATOM 1376 C C . ASP B 1 16 ? -8.227 -5.441 -11.352 1 97.81 16 ASP B C 1
ATOM 1378 O O . ASP B 1 16 ? -9.359 -5.922 -11.258 1 97.81 16 ASP B O 1
ATOM 1382 N N . ILE B 1 17 ? -7.055 -6.141 -11.203 1 98.75 17 ILE B N 1
ATOM 1383 C CA . ILE B 1 17 ? -7.113 -7.48 -10.625 1 98.75 17 ILE B CA 1
ATOM 1384 C C . ILE B 1 17 ? -7.496 -7.395 -9.148 1 98.75 17 ILE B C 1
ATOM 1386 O O . ILE B 1 17 ? -6.762 -6.816 -8.344 1 98.75 17 ILE B O 1
ATOM 1390 N N . ASP B 1 18 ? -8.633 -7.906 -8.797 1 98.44 18 ASP B N 1
ATOM 1391 C CA . ASP B 1 18 ? -9.117 -7.797 -7.422 1 98.44 18 ASP B CA 1
ATOM 1392 C C . ASP B 1 18 ? -8.812 -9.07 -6.629 1 98.44 18 ASP B C 1
ATOM 1394 O O . ASP B 1 18 ? -8.383 -10.07 -7.203 1 98.44 18 ASP B O 1
ATOM 1398 N N . THR B 1 19 ? -8.977 -9.023 -5.344 1 98.44 19 THR B N 1
ATOM 1399 C CA . THR B 1 19 ? -8.586 -10.125 -4.465 1 98.44 19 THR B CA 1
ATOM 1400 C C . THR B 1 19 ? -9.477 -11.336 -4.695 1 98.44 19 THR B C 1
ATOM 1402 O O . THR B 1 19 ? -9.078 -12.469 -4.41 1 98.44 19 THR B O 1
ATOM 1405 N N . ASP B 1 20 ? -10.656 -11.109 -5.273 1 98.38 20 ASP B N 1
ATOM 1406 C CA . ASP B 1 20 ? -11.5 -12.25 -5.613 1 98.38 20 ASP B CA 1
ATOM 1407 C C . ASP B 1 20 ? -10.953 -13 -6.832 1 98.38 20 ASP B C 1
ATOM 1409 O O . ASP B 1 20 ? -11.133 -14.211 -6.957 1 98.38 20 ASP B O 1
ATOM 1413 N N . ALA B 1 21 ? -10.328 -12.32 -7.773 1 98.75 21 ALA B N 1
ATOM 1414 C CA . ALA B 1 21 ? -9.664 -12.992 -8.891 1 98.75 21 ALA B CA 1
ATOM 1415 C C . ALA B 1 21 ? -8.492 -13.844 -8.406 1 98.75 21 ALA B C 1
ATOM 1417 O O . ALA B 1 21 ? -8.195 -14.891 -8.984 1 98.75 21 ALA B O 1
ATOM 1418 N N . LEU B 1 22 ? -7.836 -13.453 -7.355 1 98.88 22 LEU B N 1
ATOM 1419 C CA . LEU B 1 22 ? -6.645 -14.125 -6.844 1 98.88 22 LEU B CA 1
ATOM 1420 C C . LEU B 1 22 ? -7.023 -15.273 -5.914 1 98.88 22 LEU B C 1
ATOM 1422 O O . LEU B 1 22 ? -6.398 -16.328 -5.945 1 98.88 22 LEU B O 1
ATOM 1426 N N . ALA B 1 23 ? -8 -15.047 -5.098 1 98.69 23 ALA B N 1
ATOM 1427 C CA . ALA B 1 23 ? -8.578 -16.031 -4.18 1 98.69 23 ALA B CA 1
ATOM 1428 C C . ALA B 1 23 ? -10.102 -15.977 -4.215 1 98.69 23 ALA B C 1
ATOM 1430 O O . ALA B 1 23 ? -10.727 -15.312 -3.383 1 98.69 23 ALA B O 1
ATOM 1431 N N . PRO B 1 24 ? -10.672 -16.75 -5.082 1 98.19 24 PRO B N 1
ATOM 1432 C CA . PRO B 1 24 ? -12.125 -16.656 -5.273 1 98.19 24 PRO B CA 1
ATOM 1433 C C . PRO B 1 24 ? -12.906 -17.062 -4.031 1 98.19 24 PRO B C 1
ATOM 1435 O O . PRO B 1 24 ? -12.586 -18.078 -3.398 1 98.19 24 PRO B O 1
ATOM 1438 N N . GLY B 1 25 ? -13.938 -16.281 -3.723 1 97.19 25 GLY B N 1
ATOM 1439 C CA . GLY B 1 25 ? -14.75 -16.453 -2.531 1 97.19 25 GLY B CA 1
ATOM 1440 C C . GLY B 1 25 ? -15.32 -17.859 -2.398 1 97.19 25 GLY B C 1
ATOM 1441 O O . GLY B 1 25 ? -15.414 -18.391 -1.292 1 97.19 25 GLY B O 1
ATOM 1442 N N . ALA B 1 26 ? -15.609 -18.5 -3.502 1 96.19 26 ALA B N 1
ATOM 1443 C CA . ALA B 1 26 ? -16.25 -19.812 -3.527 1 96.19 26 ALA B CA 1
ATOM 1444 C C . ALA B 1 26 ? -15.344 -20.875 -2.895 1 96.19 26 ALA B C 1
ATOM 1446 O O . ALA B 1 26 ? -15.828 -21.906 -2.436 1 96.19 26 ALA B O 1
ATOM 1447 N N . TYR B 1 27 ? -14.07 -20.578 -2.768 1 97.06 27 TYR B N 1
ATOM 1448 C CA . TYR B 1 27 ? -13.133 -21.609 -2.334 1 97.06 27 TYR B CA 1
ATOM 1449 C C . TYR B 1 27 ? -12.492 -21.234 -1.002 1 97.06 27 TYR B C 1
ATOM 1451 O O . TYR B 1 27 ? -11.609 -21.938 -0.511 1 97.06 27 TYR B O 1
ATOM 1459 N N . MET B 1 28 ? -12.922 -20.109 -0.422 1 95 28 MET B N 1
ATOM 1460 C CA . MET B 1 28 ? -12.289 -19.547 0.77 1 95 28 MET B CA 1
ATOM 1461 C C . MET B 1 28 ? -12.461 -20.484 1.964 1 95 28 MET B C 1
ATOM 1463 O O . MET B 1 28 ? -11.711 -20.391 2.938 1 95 28 MET B O 1
ATOM 1467 N N . LYS B 1 29 ? -13.453 -21.375 1.853 1 95.38 29 LYS B N 1
ATOM 1468 C CA . LYS B 1 29 ? -13.711 -22.297 2.945 1 95.38 29 LYS B CA 1
ATOM 1469 C C . LYS B 1 29 ? -12.734 -23.484 2.908 1 95.38 29 LYS B C 1
ATOM 1471 O O . LYS B 1 29 ? -12.68 -24.266 3.848 1 95.38 29 LYS B O 1
ATOM 1476 N N . PHE B 1 30 ? -11.992 -23.578 1.866 1 96.06 30 PHE B N 1
ATOM 1477 C CA . PHE B 1 30 ? -11.039 -24.672 1.708 1 96.06 30 PHE B CA 1
ATOM 1478 C C . PHE B 1 30 ? -9.633 -24.219 2.078 1 96.06 30 PHE B C 1
ATOM 1480 O O . PHE B 1 30 ? -9.43 -23.078 2.484 1 96.06 30 PHE B O 1
ATOM 1487 N N . GLY B 1 31 ? -8.656 -25.016 2.021 1 96.75 31 GLY B N 1
ATOM 1488 C CA . GLY B 1 31 ? -7.262 -24.719 2.307 1 96.75 31 GLY B CA 1
ATOM 1489 C C . GLY B 1 31 ? -6.574 -23.969 1.18 1 96.75 31 GLY B C 1
ATOM 1490 O O . GLY B 1 31 ? -7.109 -23.875 0.074 1 96.75 31 GLY B O 1
ATOM 1491 N N . ILE B 1 32 ? -5.406 -23.438 1.467 1 98.38 32 ILE B N 1
ATOM 1492 C CA . ILE B 1 32 ? -4.676 -22.562 0.551 1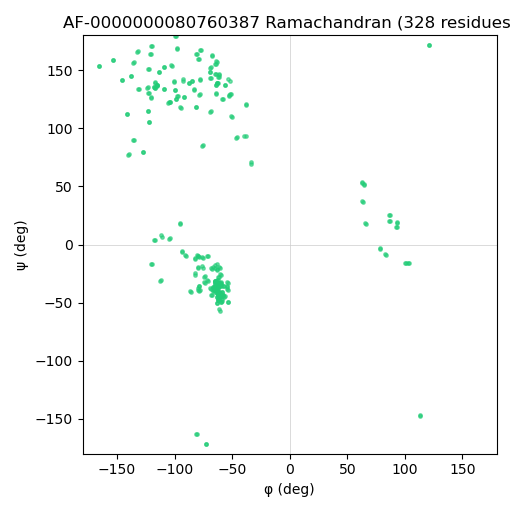 98.38 32 ILE B CA 1
ATOM 1493 C C . ILE B 1 32 ? -4.371 -23.312 -0.742 1 98.38 32 ILE B C 1
ATOM 1495 O O . ILE B 1 32 ? -4.367 -22.719 -1.825 1 98.38 32 ILE B O 1
ATOM 1499 N N . ASP B 1 33 ? -4.141 -24.672 -0.653 1 98.38 33 ASP B N 1
ATOM 1500 C CA . ASP B 1 33 ? -3.875 -25.469 -1.849 1 98.38 33 ASP B CA 1
ATOM 1501 C C . ASP B 1 33 ? -5.039 -25.375 -2.832 1 98.38 33 ASP B C 1
ATOM 1503 O O . ASP B 1 33 ? -4.836 -25.141 -4.027 1 98.38 33 ASP B O 1
ATOM 1507 N N . GLU B 1 34 ? -6.199 -25.562 -2.299 1 98.5 34 GLU B N 1
ATOM 1508 C CA . GLU B 1 34 ? -7.398 -25.516 -3.133 1 98.5 34 GLU B CA 1
ATOM 1509 C C . GLU B 1 34 ? -7.641 -24.109 -3.66 1 98.5 34 GLU B C 1
ATOM 1511 O O . GLU B 1 34 ? -7.965 -23.922 -4.836 1 98.5 34 GLU B O 1
ATOM 1516 N N . ILE B 1 35 ? -7.504 -23.109 -2.867 1 98.75 35 ILE B N 1
ATOM 1517 C CA . ILE B 1 35 ? -7.672 -21.719 -3.277 1 98.75 35 ILE B CA 1
ATOM 1518 C C . ILE B 1 35 ? -6.723 -21.406 -4.43 1 98.75 35 ILE B C 1
ATOM 1520 O O . ILE B 1 35 ? -7.137 -20.844 -5.449 1 98.75 35 ILE B O 1
ATOM 1524 N N . ALA B 1 36 ? -5.465 -21.844 -4.312 1 98.81 36 ALA B N 1
ATOM 1525 C CA . ALA B 1 36 ? -4.422 -21.547 -5.285 1 98.81 36 ALA B CA 1
ATOM 1526 C C . ALA B 1 36 ? -4.734 -22.188 -6.641 1 98.81 36 ALA B C 1
ATOM 1528 O O . ALA B 1 36 ? -4.41 -21.609 -7.688 1 98.81 36 ALA B O 1
ATOM 1529 N N . ARG B 1 37 ? -5.359 -23.297 -6.684 1 98.5 37 ARG B N 1
ATOM 1530 C CA . ARG B 1 37 ? -5.711 -23.984 -7.918 1 98.5 37 ARG B CA 1
ATOM 1531 C C . ARG B 1 37 ? -6.672 -23.156 -8.758 1 98.5 37 ARG B C 1
ATOM 1533 O O . ARG B 1 37 ? -6.758 -23.328 -9.977 1 98.5 37 ARG B O 1
ATOM 1540 N N . HIS B 1 38 ? -7.34 -22.25 -8.086 1 98.62 38 HIS B N 1
ATOM 1541 C CA . HIS B 1 38 ? -8.344 -21.453 -8.773 1 98.62 38 HIS B CA 1
ATOM 1542 C C . HIS B 1 38 ? -7.91 -20 -8.883 1 98.62 38 HIS B C 1
ATOM 1544 O O . HIS B 1 38 ? -8.703 -19.141 -9.273 1 98.62 38 HIS B O 1
ATOM 1550 N N . CYS B 1 39 ? -6.691 -19.656 -8.523 1 98.88 39 CYS B N 1
ATOM 1551 C CA . CYS B 1 39 ? -6.137 -18.312 -8.617 1 98.88 39 CYS B CA 1
ATOM 1552 C C . CYS B 1 39 ? -6.176 -17.812 -10.055 1 98.88 39 CYS B C 1
ATOM 1554 O O . CYS B 1 39 ? -5.68 -18.469 -10.961 1 98.88 39 CYS B O 1
ATOM 1556 N N . LEU B 1 40 ? -6.77 -16.672 -10.281 1 98.88 40 LEU B N 1
ATOM 1557 C CA . LEU B 1 40 ? -6.852 -15.969 -11.555 1 98.88 40 LEU B CA 1
ATOM 1558 C C . LEU B 1 40 ? -7.676 -16.75 -12.57 1 98.88 40 LEU B C 1
ATOM 1560 O O . LEU B 1 40 ? -7.602 -16.5 -13.773 1 98.88 40 LEU B O 1
ATOM 1564 N N . GLN B 1 41 ? -8.453 -17.688 -12.086 1 98.44 41 GLN B N 1
ATOM 1565 C CA . GLN B 1 41 ? -9.219 -18.562 -12.977 1 98.44 41 GLN B CA 1
ATOM 1566 C C . GLN B 1 41 ? -10.125 -17.75 -13.898 1 98.44 41 GLN B C 1
ATOM 1568 O O . GLN B 1 41 ? -10.273 -18.078 -15.078 1 98.44 41 GLN B O 1
ATOM 1573 N N . ARG B 1 42 ? -10.688 -16.672 -13.461 1 97.44 42 ARG B N 1
ATOM 1574 C CA . ARG B 1 42 ? -11.648 -15.891 -14.219 1 97.44 42 ARG B CA 1
ATOM 1575 C C . ARG B 1 42 ? -10.953 -15.109 -15.328 1 97.44 42 ARG B C 1
ATOM 1577 O O . ARG B 1 42 ? -11.555 -14.828 -16.375 1 97.44 42 ARG B O 1
ATOM 1584 N N . VAL B 1 43 ? -9.719 -14.75 -15.219 1 98.25 43 VAL B N 1
ATOM 1585 C CA . VAL B 1 43 ? -9.07 -13.867 -16.172 1 98.25 43 VAL B CA 1
ATOM 1586 C C . VAL B 1 43 ? -8 -14.633 -16.953 1 98.25 43 VAL B C 1
ATOM 1588 O O . VAL B 1 43 ? -7.668 -14.266 -18.078 1 98.25 43 VAL B O 1
ATOM 1591 N N . ARG B 1 44 ? -7.387 -15.625 -16.328 1 98.25 44 ARG B N 1
ATOM 1592 C CA . ARG B 1 44 ? -6.379 -16.5 -16.922 1 98.25 44 ARG B CA 1
ATOM 1593 C C . ARG B 1 44 ? -6.574 -17.938 -16.469 1 98.25 44 ARG B C 1
ATOM 1595 O O . ARG B 1 44 ? -5.797 -18.453 -15.664 1 98.25 44 ARG B O 1
ATOM 1602 N N . PRO B 1 45 ? -7.551 -18.609 -17.078 1 98.19 45 PRO B N 1
ATOM 1603 C CA . PRO B 1 45 ? -7.922 -19.922 -16.562 1 98.19 45 PRO B CA 1
ATOM 1604 C C . PRO B 1 45 ? -6.762 -20.922 -16.609 1 98.19 45 PRO B C 1
ATOM 1606 O O . PRO B 1 45 ? -6.75 -21.906 -15.852 1 98.19 45 PRO B O 1
ATOM 1609 N N . GLU B 1 46 ? -5.762 -20.719 -17.391 1 98.44 46 GLU B N 1
ATOM 1610 C CA . GLU B 1 46 ? -4.652 -21.656 -17.547 1 98.44 46 GLU B CA 1
ATOM 1611 C C . GLU B 1 46 ? -3.527 -21.344 -16.562 1 98.44 46 GLU B C 1
ATOM 1613 O O . GLU B 1 46 ? -2.59 -22.141 -16.422 1 98.44 46 GLU B O 1
ATOM 1618 N N . PHE B 1 47 ? -3.582 -20.219 -15.859 1 98.81 47 PHE B N 1
ATOM 1619 C CA . PHE B 1 47 ? -2.463 -19.688 -15.094 1 98.81 47 PHE B CA 1
ATOM 1620 C C . PHE B 1 47 ? -2.039 -20.672 -14.008 1 98.81 47 PHE B C 1
ATOM 1622 O O . PHE B 1 47 ? -0.887 -21.109 -13.977 1 98.81 47 PHE B O 1
ATOM 1629 N N . ALA B 1 48 ? -2.949 -21.078 -13.141 1 98.88 48 ALA B N 1
ATOM 1630 C CA . ALA B 1 48 ? -2.615 -21.859 -11.961 1 98.88 48 ALA B CA 1
ATOM 1631 C C . ALA B 1 48 ? -2.014 -23.219 -12.359 1 98.88 48 ALA B C 1
ATOM 1633 O O . ALA B 1 48 ? -1.131 -23.734 -11.672 1 98.88 48 ALA B O 1
ATOM 1634 N N . ALA B 1 49 ? -2.434 -23.766 -13.453 1 98.56 49 ALA B N 1
ATOM 1635 C CA . ALA B 1 49 ? -1.974 -25.094 -13.891 1 98.56 49 ALA B CA 1
ATOM 1636 C C . ALA B 1 49 ? -0.602 -25 -14.555 1 98.56 49 ALA B C 1
ATOM 1638 O O . ALA B 1 49 ? 0.119 -26 -14.641 1 98.56 49 ALA B O 1
ATOM 1639 N N . ASN B 1 50 ? -0.228 -23.766 -15 1 98.81 50 ASN B N 1
ATOM 1640 C CA . ASN B 1 50 ? 0.942 -23.719 -15.867 1 98.81 50 ASN B CA 1
ATOM 1641 C C . ASN B 1 50 ? 2.045 -22.844 -15.266 1 98.81 50 ASN B C 1
ATOM 1643 O O . ASN B 1 50 ? 3.195 -22.906 -15.711 1 98.81 50 ASN B O 1
ATOM 1647 N N . VAL B 1 51 ? 1.69 -22.031 -14.312 1 98.88 51 VAL B N 1
ATOM 1648 C CA . VAL B 1 51 ? 2.719 -21.234 -13.656 1 98.88 51 VAL B CA 1
ATOM 1649 C C . VAL B 1 51 ? 3.736 -22.141 -12.977 1 98.88 51 VAL B C 1
ATOM 1651 O O . VAL B 1 51 ? 3.387 -23.219 -12.508 1 98.88 51 VAL B O 1
ATOM 1654 N N . ARG B 1 52 ? 4.961 -21.734 -12.953 1 98.69 52 ARG B N 1
ATOM 1655 C CA . ARG B 1 52 ? 6.051 -22.484 -12.336 1 98.69 52 ARG B CA 1
ATOM 1656 C C . ARG B 1 52 ? 6.746 -21.656 -11.258 1 98.69 52 ARG B C 1
ATOM 1658 O O . ARG B 1 52 ? 6.766 -20.422 -11.328 1 98.69 52 ARG B O 1
ATOM 1665 N N . PRO B 1 53 ? 7.289 -22.344 -10.266 1 98.69 53 PRO B N 1
ATOM 1666 C CA . PRO B 1 53 ? 8.062 -21.594 -9.273 1 98.69 53 PRO B CA 1
ATOM 1667 C C . PRO B 1 53 ? 9.117 -20.688 -9.906 1 98.69 53 PRO B C 1
ATOM 1669 O O . PRO B 1 53 ? 9.852 -21.125 -10.797 1 98.69 53 PRO B O 1
ATOM 1672 N N . GLY B 1 54 ? 9.102 -19.453 -9.5 1 98.62 54 GLY B N 1
ATOM 1673 C CA . GLY B 1 54 ? 10.062 -18.5 -10.039 1 98.62 54 GLY B CA 1
ATOM 1674 C C . GLY B 1 54 ? 9.469 -17.562 -11.078 1 98.62 54 GLY B C 1
ATOM 1675 O O . GLY B 1 54 ? 10.062 -16.547 -11.414 1 98.62 54 GLY B O 1
ATOM 1676 N N . ASP B 1 55 ? 8.273 -17.891 -11.641 1 98.88 55 ASP B N 1
ATOM 1677 C CA . ASP B 1 55 ? 7.59 -17.016 -12.578 1 98.88 55 ASP B CA 1
ATOM 1678 C C . ASP B 1 55 ? 7.184 -15.703 -11.898 1 98.88 55 ASP B C 1
ATOM 1680 O O . ASP B 1 55 ? 7.066 -15.641 -10.672 1 98.88 55 ASP B O 1
ATOM 1684 N N . VAL B 1 56 ? 7.043 -14.672 -12.719 1 98.88 56 VAL B N 1
ATOM 1685 C CA . VAL B 1 56 ? 6.637 -13.352 -12.258 1 98.88 56 VAL B CA 1
ATOM 1686 C C . VAL B 1 56 ? 5.301 -12.969 -12.891 1 98.88 56 VAL B C 1
ATOM 1688 O O . VAL B 1 56 ? 5.074 -13.227 -14.078 1 98.88 56 VAL B O 1
ATOM 1691 N N . LEU B 1 57 ? 4.43 -12.453 -12.07 1 98.94 57 LEU B N 1
ATOM 1692 C CA . LEU B 1 57 ? 3.162 -11.93 -12.57 1 98.94 57 LEU B CA 1
ATOM 1693 C C . LEU B 1 57 ? 3.252 -10.43 -12.812 1 98.94 57 LEU B C 1
ATOM 1695 O O . LEU B 1 57 ? 3.545 -9.664 -11.898 1 98.94 57 LEU B O 1
ATOM 1699 N N . VAL B 1 58 ? 3.068 -10.016 -14.039 1 98.88 58 VAL B N 1
ATOM 1700 C CA . VAL B 1 58 ? 3.004 -8.609 -14.422 1 98.88 58 VAL B CA 1
ATOM 1701 C C . VAL B 1 58 ? 1.554 -8.211 -14.688 1 98.88 58 VAL B C 1
ATOM 1703 O O . VAL B 1 58 ? 0.866 -8.844 -15.492 1 98.88 58 VAL B O 1
ATOM 1706 N N . ALA B 1 59 ? 1.087 -7.223 -13.984 1 98.88 59 ALA B N 1
ATOM 1707 C CA . ALA B 1 59 ? -0.309 -6.805 -14.086 1 98.88 59 ALA B CA 1
ATOM 1708 C C . ALA B 1 59 ? -0.414 -5.352 -14.531 1 98.88 59 ALA B C 1
ATOM 1710 O O . ALA B 1 59 ? 0.588 -4.633 -14.57 1 98.88 59 ALA B O 1
ATOM 1711 N N . GLY B 1 60 ? 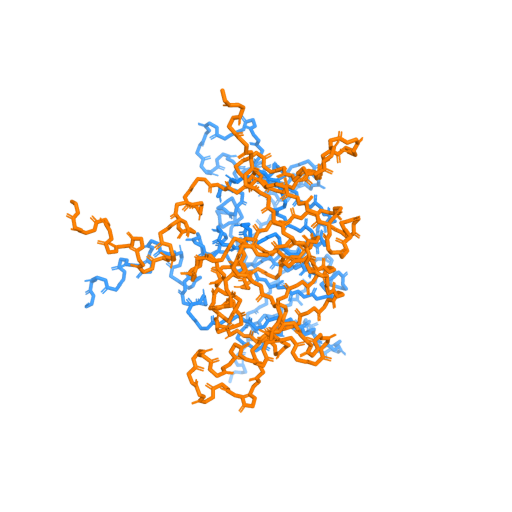-1.636 -4.953 -14.992 1 98.31 60 GLY B N 1
ATOM 1712 C CA . GLY B 1 60 ? -1.947 -3.541 -15.156 1 98.31 60 GLY B CA 1
ATOM 1713 C C . GLY B 1 60 ? -2.146 -2.816 -13.836 1 98.31 60 GLY B C 1
ATOM 1714 O O . GLY B 1 60 ? -1.843 -3.357 -12.773 1 98.31 60 GLY B O 1
ATOM 1715 N N . PRO B 1 61 ? -2.602 -1.577 -13.883 1 97.19 61 PRO B N 1
ATOM 1716 C CA . PRO B 1 61 ? -2.76 -0.762 -12.68 1 97.19 61 PRO B CA 1
ATOM 1717 C C . PRO B 1 61 ? -3.863 -1.278 -11.758 1 97.19 61 PRO B C 1
ATOM 1719 O O . PRO B 1 61 ? -4.727 -2.043 -12.188 1 97.19 61 PRO B O 1
ATOM 1722 N N . ASN B 1 62 ? -3.852 -0.842 -10.5 1 96.44 62 ASN B N 1
ATOM 1723 C CA . ASN B 1 62 ? -4.875 -1.136 -9.5 1 96.44 62 ASN B CA 1
ATOM 1724 C C . ASN B 1 62 ? -4.926 -2.625 -9.18 1 96.44 62 ASN B C 1
ATOM 1726 O O . ASN B 1 62 ? -5.992 -3.24 -9.227 1 96.44 62 ASN B O 1
ATOM 1730 N N . PHE B 1 63 ? -3.752 -3.178 -8.844 1 98.44 63 PHE B N 1
ATOM 1731 C CA . PHE B 1 63 ? -3.639 -4.586 -8.492 1 98.44 63 PHE B CA 1
ATOM 1732 C C . PHE B 1 63 ? -3.994 -4.805 -7.023 1 98.44 63 PHE B C 1
ATOM 1734 O O . PHE B 1 63 ? -3.535 -4.066 -6.148 1 98.44 63 PHE B O 1
ATOM 1741 N N . GLY B 1 64 ? -4.801 -5.797 -6.734 1 98.31 64 GLY B N 1
ATOM 1742 C CA . GLY B 1 64 ? -5.059 -6.234 -5.371 1 98.31 64 GLY B CA 1
ATOM 1743 C C . GLY B 1 64 ? -6.172 -5.461 -4.699 1 98.31 64 GLY B C 1
ATOM 1744 O O . GLY B 1 64 ? -6.195 -5.332 -3.471 1 98.31 64 GLY B O 1
ATOM 1745 N N . ILE B 1 65 ? -7.062 -4.9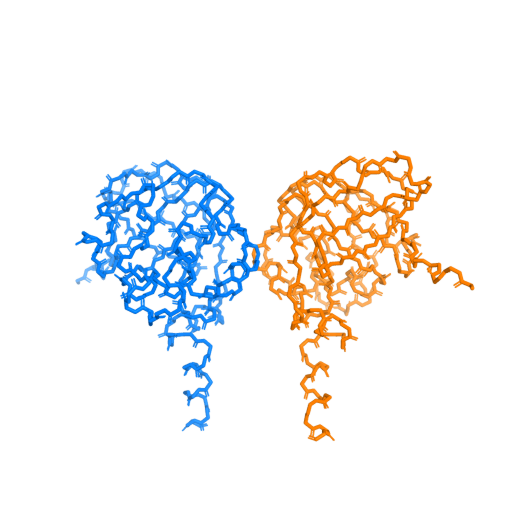26 -5.473 1 96.88 65 ILE B N 1
ATOM 1746 C CA . ILE B 1 65 ? -8.172 -4.156 -4.922 1 96.88 65 ILE B CA 1
ATOM 1747 C C . ILE B 1 65 ? -9.25 -5.105 -4.406 1 96.88 65 ILE B C 1
ATOM 1749 O O . ILE B 1 65 ? -9.266 -6.289 -4.75 1 96.88 65 ILE B O 1
ATOM 1753 N N . GLY B 1 66 ? -10.133 -4.602 -3.5 1 94.38 66 GLY B N 1
ATOM 1754 C CA . GLY B 1 66 ? -11.258 -5.402 -3.047 1 94.38 66 GLY B CA 1
ATOM 1755 C C . GLY B 1 66 ? -11.164 -5.793 -1.584 1 94.38 66 GLY B C 1
ATOM 1756 O O . GLY B 1 66 ? -10.672 -5.02 -0.76 1 94.38 66 GLY B O 1
ATOM 1757 N N . SER B 1 67 ? -11.664 -6.949 -1.25 1 93.25 67 SER B N 1
ATOM 1758 C CA . SER B 1 67 ? -11.797 -7.406 0.13 1 93.25 67 SER B CA 1
ATOM 1759 C C . SER B 1 67 ? -10.43 -7.684 0.751 1 93.25 67 SER B C 1
ATOM 1761 O O . SER B 1 67 ? -9.461 -7.961 0.04 1 93.25 67 SER B O 1
ATOM 1763 N N . SER B 1 68 ? -10.445 -7.52 2.039 1 92.88 68 SER B N 1
ATOM 1764 C CA . SER B 1 68 ? -9.227 -7.797 2.799 1 92.88 68 SER B CA 1
ATOM 1765 C C . SER B 1 68 ? -9 -9.297 2.953 1 92.88 68 SER B C 1
ATOM 1767 O O . SER B 1 68 ? -9.406 -9.891 3.957 1 92.88 68 SER B O 1
ATOM 1769 N N . ARG B 1 69 ? -8.391 -9.891 2.006 1 94.44 69 ARG B N 1
ATOM 1770 C CA . ARG B 1 69 ? -8.109 -11.328 2.014 1 94.44 69 ARG B CA 1
ATOM 1771 C C . ARG B 1 69 ? -6.617 -11.594 1.877 1 94.44 69 ARG B C 1
ATOM 1773 O O . ARG B 1 69 ? -6.062 -11.508 0.779 1 94.44 69 ARG B O 1
ATOM 1780 N N . GLU B 1 70 ? -6.027 -11.977 2.967 1 97 70 GLU B N 1
ATOM 1781 C CA . GLU B 1 70 ? -4.605 -12.305 2.918 1 97 70 GLU B CA 1
ATOM 1782 C C . GLU B 1 70 ? -4.344 -13.484 1.982 1 97 70 GLU B C 1
ATOM 1784 O O . GLU B 1 70 ? -3.281 -13.57 1.363 1 97 70 GLU B O 1
ATOM 1789 N N . GLN B 1 71 ? -5.336 -14.375 1.826 1 98.44 71 GLN B N 1
ATOM 1790 C CA . GLN B 1 71 ? -5.25 -15.562 0.975 1 98.44 71 GLN B CA 1
ATOM 1791 C C . GLN B 1 71 ? -4.977 -15.172 -0.476 1 98.44 71 GLN B C 1
ATOM 1793 O O . GLN B 1 71 ? -4.438 -15.977 -1.244 1 98.44 71 GLN B O 1
ATOM 1798 N N . ALA B 1 72 ? -5.387 -13.961 -0.83 1 98.81 72 ALA B N 1
ATOM 1799 C CA . ALA B 1 72 ? -5.16 -13.5 -2.197 1 98.81 72 ALA B CA 1
ATOM 1800 C C . ALA B 1 72 ? -3.668 -13.453 -2.52 1 98.81 72 ALA B C 1
ATOM 1802 O O . ALA B 1 72 ? -3.254 -13.812 -3.623 1 98.81 72 ALA B O 1
ATOM 1803 N N . ALA B 1 73 ? -2.854 -13.008 -1.587 1 98.88 73 ALA B N 1
ATOM 1804 C CA . ALA B 1 73 ? -1.403 -13 -1.759 1 98.88 73 ALA B CA 1
ATOM 1805 C C . ALA B 1 73 ? -0.821 -14.398 -1.534 1 98.88 73 ALA B C 1
ATOM 1807 O O . ALA B 1 73 ? 0.066 -14.828 -2.271 1 98.88 73 ALA B O 1
ATOM 1808 N N . ALA B 1 74 ? -1.333 -15.117 -0.548 1 98.88 74 ALA B N 1
ATOM 1809 C CA . ALA B 1 74 ? -0.832 -16.438 -0.187 1 98.88 74 ALA B CA 1
ATOM 1810 C C . ALA B 1 74 ? -0.988 -17.422 -1.345 1 98.88 74 ALA B C 1
ATOM 1812 O O . ALA B 1 74 ? -0.157 -18.312 -1.526 1 98.88 74 ALA B O 1
ATOM 1813 N N . ALA B 1 75 ? -2.068 -17.266 -2.094 1 98.94 75 ALA B N 1
ATOM 1814 C CA . ALA B 1 75 ? -2.291 -18.141 -3.238 1 98.94 75 ALA B CA 1
ATOM 1815 C C . ALA B 1 75 ? -1.136 -18.047 -4.23 1 98.94 75 ALA B C 1
ATOM 1817 O O . ALA B 1 75 ? -0.661 -19.078 -4.734 1 98.94 75 ALA B O 1
ATOM 1818 N N . LEU B 1 76 ? -0.676 -16.859 -4.516 1 98.94 76 LEU B N 1
ATOM 1819 C CA . LEU B 1 76 ? 0.438 -16.672 -5.441 1 98.94 76 LEU B CA 1
ATOM 1820 C C . LEU B 1 76 ? 1.724 -17.25 -4.863 1 98.94 76 LEU B C 1
ATOM 1822 O O . LEU B 1 76 ? 2.514 -17.859 -5.59 1 98.94 76 LEU B O 1
ATOM 1826 N N . VAL B 1 77 ? 1.918 -17.047 -3.545 1 98.94 77 VAL B N 1
ATOM 1827 C CA . VAL B 1 77 ? 3.08 -17.641 -2.889 1 98.94 77 VAL B CA 1
ATOM 1828 C C . VAL B 1 77 ? 3.033 -19.156 -3.025 1 98.94 77 VAL B C 1
ATOM 1830 O O . VAL B 1 77 ? 4.039 -19.797 -3.361 1 98.94 77 VAL B O 1
ATOM 1833 N N . ARG B 1 78 ? 1.882 -19.734 -2.793 1 98.81 78 ARG B N 1
ATOM 1834 C CA . ARG B 1 78 ? 1.7 -21.172 -2.873 1 98.81 78 ARG B CA 1
ATOM 1835 C C . ARG B 1 78 ? 2.027 -21.688 -4.27 1 98.81 78 ARG B C 1
ATOM 1837 O O . ARG B 1 78 ? 2.564 -22.797 -4.422 1 98.81 78 ARG B O 1
ATOM 1844 N N . LEU B 1 79 ? 1.697 -20.906 -5.254 1 98.88 79 LEU B N 1
ATOM 1845 C CA . LEU B 1 79 ? 1.926 -21.297 -6.645 1 98.88 79 LEU B CA 1
ATOM 1846 C C . LEU B 1 79 ? 3.387 -21.078 -7.031 1 98.88 79 LEU B C 1
ATOM 1848 O O . LEU B 1 79 ? 3.797 -21.453 -8.133 1 98.88 79 LEU B O 1
ATOM 1852 N N . GLY B 1 80 ? 4.203 -20.422 -6.223 1 98.81 80 GLY B N 1
ATOM 1853 C CA . GLY B 1 80 ? 5.629 -20.266 -6.449 1 98.81 80 GLY B CA 1
ATOM 1854 C C . GLY B 1 80 ? 5.98 -19 -7.199 1 98.81 80 GLY B C 1
ATOM 1855 O O . GLY B 1 80 ? 7.078 -18.875 -7.742 1 98.81 80 GLY B O 1
ATOM 1856 N N . VAL B 1 81 ? 5.043 -18.047 -7.289 1 98.94 81 VAL B N 1
ATOM 1857 C CA . VAL B 1 81 ? 5.293 -16.781 -7.965 1 98.94 81 VAL B CA 1
ATOM 1858 C C . VAL B 1 81 ? 6.379 -16 -7.219 1 98.94 81 VAL B C 1
ATOM 1860 O O . VAL B 1 81 ? 6.297 -15.828 -6 1 98.94 81 VAL B O 1
ATOM 1863 N N . ALA B 1 82 ? 7.34 -15.57 -7.984 1 98.75 82 ALA B N 1
ATOM 1864 C CA . ALA B 1 82 ? 8.492 -14.914 -7.371 1 98.75 82 ALA B CA 1
ATOM 1865 C C . ALA B 1 82 ? 8.172 -13.469 -7.004 1 98.75 82 ALA B C 1
ATOM 1867 O O . ALA B 1 82 ? 8.688 -12.938 -6.02 1 98.75 82 ALA B O 1
ATOM 1868 N N . ALA B 1 83 ? 7.371 -12.812 -7.816 1 98.94 83 ALA B N 1
ATOM 1869 C CA . ALA B 1 83 ? 7.051 -11.406 -7.621 1 98.94 83 ALA B CA 1
ATOM 1870 C C . ALA B 1 83 ? 5.848 -10.992 -8.469 1 98.94 83 ALA B C 1
ATOM 1872 O O . ALA B 1 83 ? 5.531 -11.641 -9.469 1 98.94 83 ALA B O 1
ATOM 1873 N N . VAL B 1 84 ? 5.199 -10.016 -8.008 1 98.94 84 VAL B N 1
ATOM 1874 C CA . VAL B 1 84 ? 4.207 -9.297 -8.797 1 98.94 84 VAL B CA 1
ATOM 1875 C C . VAL B 1 84 ? 4.738 -7.902 -9.148 1 98.94 84 VAL B C 1
ATOM 1877 O O . VAL B 1 84 ? 5.312 -7.219 -8.297 1 98.94 84 VAL B O 1
ATOM 1880 N N . VAL B 1 85 ? 4.598 -7.484 -10.43 1 98.88 85 VAL B N 1
ATOM 1881 C CA . VAL B 1 85 ? 4.992 -6.168 -10.922 1 98.88 85 VAL B CA 1
ATOM 1882 C C . VAL B 1 85 ? 3.781 -5.449 -11.508 1 98.88 85 VAL B C 1
ATOM 1884 O O . VAL B 1 85 ? 3.061 -6.008 -12.336 1 98.88 85 VAL B O 1
ATOM 1887 N N . ALA B 1 86 ? 3.525 -4.27 -11.055 1 98.69 86 ALA B N 1
ATOM 1888 C CA . ALA B 1 86 ? 2.396 -3.496 -11.562 1 98.69 86 ALA B CA 1
ATOM 1889 C C . ALA B 1 86 ? 2.648 -1.998 -11.414 1 98.69 86 ALA B C 1
ATOM 1891 O O . ALA B 1 86 ? 3.453 -1.578 -10.578 1 98.69 86 ALA B O 1
ATOM 1892 N N . PRO B 1 87 ? 1.958 -1.179 -12.18 1 97.44 87 PRO B N 1
ATOM 1893 C CA . PRO B 1 87 ? 2.105 0.271 -12.031 1 97.44 87 PRO B CA 1
ATOM 1894 C C . PRO B 1 87 ? 1.61 0.78 -10.68 1 97.44 87 PRO B C 1
ATOM 1896 O O . PRO B 1 87 ? 2.146 1.756 -10.148 1 97.44 87 PRO B O 1
ATOM 1899 N N . SER B 1 88 ? 0.544 0.203 -10.141 1 96.56 88 SER B N 1
ATOM 1900 C CA . SER B 1 88 ? -0.009 0.555 -8.836 1 96.56 88 SER B CA 1
ATOM 1901 C C . SER B 1 88 ? -0.59 -0.668 -8.133 1 96.56 88 SER B C 1
ATOM 1903 O O . SER B 1 88 ? -1.16 -1.549 -8.781 1 96.56 88 SER B O 1
ATOM 1905 N N . ILE B 1 89 ? -0.379 -0.693 -6.855 1 98.25 89 ILE B N 1
ATOM 1906 C CA . ILE B 1 89 ? -0.786 -1.817 -6.023 1 98.25 89 ILE B CA 1
ATOM 1907 C C . ILE B 1 89 ? -1.537 -1.305 -4.797 1 98.25 89 ILE B C 1
ATOM 1909 O O . ILE B 1 89 ? -1.109 -0.34 -4.156 1 98.25 89 ILE B O 1
ATOM 1913 N N . ASN B 1 90 ? -2.643 -1.934 -4.527 1 98 90 ASN B N 1
ATOM 1914 C CA . ASN B 1 90 ? -3.443 -1.58 -3.361 1 98 90 ASN B CA 1
ATOM 1915 C C . ASN B 1 90 ? -2.627 -1.662 -2.074 1 98 90 ASN B C 1
ATOM 1917 O O . ASN B 1 90 ? -1.863 -2.609 -1.879 1 98 90 ASN B O 1
ATOM 1921 N N . GLY B 1 91 ? -2.818 -0.645 -1.225 1 98 91 GLY B N 1
ATOM 1922 C CA . GLY B 1 91 ? -2.012 -0.548 -0.019 1 98 91 GLY B CA 1
ATOM 1923 C C . GLY B 1 91 ? -2.207 -1.719 0.925 1 98 91 GLY B C 1
ATOM 1924 O O . GLY B 1 91 ? -1.239 -2.242 1.483 1 98 91 GLY B O 1
ATOM 1925 N N . LEU B 1 92 ? -3.467 -2.051 1.165 1 97.62 92 LEU B N 1
ATOM 1926 C CA . LEU B 1 92 ? -3.725 -3.17 2.066 1 97.62 92 LEU B CA 1
ATOM 1927 C C . LEU B 1 92 ? -3.172 -4.469 1.49 1 97.62 92 LEU B C 1
ATOM 1929 O O . LEU B 1 92 ? -2.621 -5.293 2.225 1 97.62 92 LEU B O 1
ATOM 1933 N N . TYR B 1 93 ? -3.359 -4.656 0.208 1 98.69 93 TYR B N 1
ATOM 1934 C CA . TYR B 1 93 ? -2.754 -5.82 -0.431 1 98.69 93 TYR B CA 1
ATOM 1935 C C . TYR B 1 93 ? -1.241 -5.816 -0.248 1 98.69 93 TYR B C 1
ATOM 1937 O O . TYR B 1 93 ? -0.638 -6.859 0.01 1 98.69 93 TYR B O 1
ATOM 1945 N N . PHE B 1 94 ? -0.62 -4.684 -0.424 1 98.75 94 PHE B N 1
ATOM 1946 C CA . PHE B 1 94 ? 0.821 -4.539 -0.25 1 98.75 94 PHE B CA 1
ATOM 1947 C C . PHE B 1 94 ? 1.254 -5.047 1.12 1 98.75 94 PHE B C 1
ATOM 1949 O O . PHE B 1 94 ? 2.18 -5.852 1.225 1 98.75 94 PHE B O 1
ATOM 1956 N N . ARG B 1 95 ? 0.59 -4.605 2.09 1 97.75 95 ARG B N 1
ATOM 1957 C CA . ARG B 1 95 ? 0.88 -5.02 3.457 1 97.75 95 ARG B CA 1
ATOM 1958 C C . ARG B 1 95 ? 0.733 -6.531 3.613 1 97.75 95 ARG B C 1
ATOM 1960 O O . ARG B 1 95 ? 1.634 -7.195 4.129 1 97.75 95 ARG B O 1
ATOM 1967 N N . ASN B 1 96 ? -0.379 -7.102 3.152 1 98.06 96 ASN B N 1
ATOM 1968 C CA . ASN B 1 96 ? -0.655 -8.523 3.301 1 98.06 96 ASN B CA 1
ATOM 1969 C C . ASN B 1 96 ? 0.354 -9.375 2.533 1 98.06 96 ASN B C 1
ATOM 1971 O O . ASN B 1 96 ? 0.769 -10.438 3.008 1 98.06 96 ASN B O 1
ATOM 1975 N N . ALA B 1 97 ? 0.701 -8.891 1.392 1 98.88 97 ALA B N 1
ATOM 1976 C CA . ALA B 1 97 ? 1.607 -9.641 0.523 1 98.88 97 ALA B CA 1
ATOM 1977 C C . ALA B 1 97 ? 2.973 -9.82 1.183 1 98.88 97 ALA B C 1
ATOM 1979 O O . ALA B 1 97 ? 3.498 -10.938 1.241 1 98.88 97 ALA B O 1
ATOM 1980 N N . PHE B 1 98 ? 3.566 -8.789 1.675 1 98.62 98 PHE B N 1
ATOM 1981 C CA . PHE B 1 98 ? 4.867 -8.914 2.32 1 98.62 98 PHE B CA 1
ATOM 1982 C C . PHE B 1 98 ? 4.766 -9.758 3.586 1 98.62 98 PHE B C 1
ATOM 1984 O O . PHE B 1 98 ? 5.703 -10.484 3.932 1 98.62 98 PHE B O 1
ATOM 1991 N N . ASN B 1 99 ? 3.607 -9.688 4.254 1 98.06 99 ASN B N 1
ATOM 1992 C CA . ASN B 1 99 ? 3.396 -10.5 5.449 1 98.06 99 ASN B CA 1
ATOM 1993 C C . ASN B 1 99 ? 3.521 -11.992 5.145 1 98.06 99 ASN B C 1
ATOM 1995 O O . ASN B 1 99 ? 3.988 -12.766 5.984 1 98.06 99 ASN B O 1
ATOM 1999 N N . VAL B 1 100 ? 3.148 -12.375 3.959 1 98.69 100 VAL B N 1
ATOM 2000 C CA . VAL B 1 100 ? 3.188 -13.789 3.629 1 98.69 100 VAL B CA 1
ATOM 2001 C C . VAL B 1 100 ? 4.383 -14.078 2.725 1 98.69 100 VAL B C 1
ATOM 2003 O O . VAL B 1 100 ? 4.492 -15.172 2.16 1 98.69 100 VAL B O 1
ATOM 2006 N N . GLY B 1 101 ? 5.207 -13.07 2.49 1 98.75 101 GLY B N 1
ATOM 2007 C CA . GLY B 1 101 ? 6.48 -13.305 1.836 1 98.75 101 GLY B CA 1
ATOM 2008 C C . GLY B 1 101 ? 6.422 -13.125 0.331 1 98.75 101 GLY B C 1
ATOM 2009 O O . GLY B 1 101 ? 7.25 -13.672 -0.399 1 98.75 101 GLY B O 1
ATOM 2010 N N . LEU B 1 102 ? 5.449 -12.445 -0.193 1 98.94 102 LEU B N 1
ATOM 2011 C CA . LEU B 1 102 ? 5.355 -12.164 -1.621 1 98.94 102 LEU B CA 1
ATOM 2012 C C . LEU B 1 102 ? 6.016 -10.828 -1.954 1 98.94 102 LEU B C 1
ATOM 2014 O O . LEU B 1 102 ? 5.672 -9.797 -1.375 1 98.94 102 LEU B O 1
ATOM 2018 N N . LEU B 1 103 ? 6.93 -10.828 -2.895 1 98.94 103 LEU B N 1
ATOM 2019 C CA . LEU B 1 103 ? 7.59 -9.609 -3.365 1 98.94 103 LEU B CA 1
ATOM 2020 C C . LEU B 1 103 ? 6.688 -8.836 -4.32 1 98.94 103 LEU B C 1
ATOM 2022 O O . LEU B 1 103 ? 6.117 -9.414 -5.25 1 98.94 103 LEU B O 1
ATOM 2026 N N . LEU B 1 104 ? 6.527 -7.598 -4.051 1 98.88 104 LEU B N 1
ATOM 2027 C CA . LEU B 1 104 ? 5.812 -6.688 -4.941 1 98.88 104 LEU B CA 1
ATOM 2028 C C . LEU B 1 104 ? 6.738 -5.582 -5.445 1 98.88 104 LEU B C 1
ATOM 2030 O O . LEU B 1 104 ? 7.551 -5.055 -4.684 1 98.88 104 LEU B O 1
ATOM 2034 N N . LEU B 1 105 ? 6.676 -5.301 -6.688 1 98.62 105 LEU B N 1
ATOM 2035 C CA . LEU B 1 105 ? 7.406 -4.188 -7.285 1 98.62 105 LEU B CA 1
ATOM 2036 C C . LEU B 1 105 ? 6.453 -3.236 -8 1 98.62 105 LEU B C 1
ATOM 2038 O O . LEU B 1 105 ? 5.762 -3.633 -8.945 1 98.62 105 LEU B O 1
ATOM 2042 N N . THR B 1 106 ? 6.375 -2.076 -7.508 1 98.19 106 THR B N 1
ATOM 2043 C CA . THR B 1 106 ? 5.629 -1.033 -8.203 1 9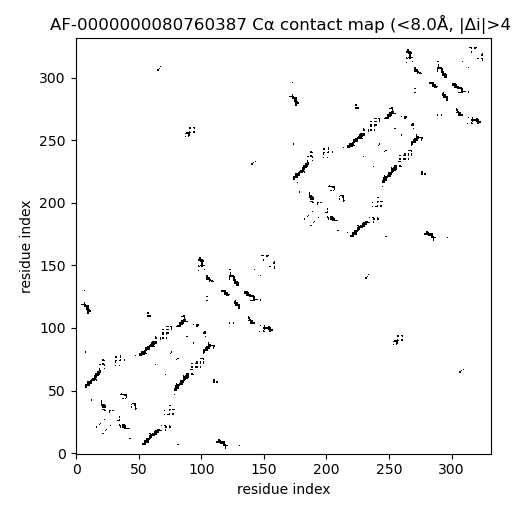8.19 106 THR B CA 1
ATOM 2044 C C . THR B 1 106 ? 6.469 -0.417 -9.312 1 98.19 106 THR B C 1
ATOM 2046 O O . THR B 1 106 ? 7.551 0.119 -9.062 1 98.19 106 THR B O 1
ATOM 2049 N N . CYS B 1 107 ? 5.996 -0.546 -10.539 1 97.81 107 CYS B N 1
ATOM 2050 C CA . CYS B 1 107 ? 6.742 -0.139 -11.727 1 97.81 107 CYS B CA 1
ATOM 2051 C C . CYS B 1 107 ? 5.816 0.497 -12.758 1 97.81 107 CYS B C 1
ATOM 2053 O O . CYS B 1 107 ? 5.008 -0.193 -13.375 1 97.81 107 CYS B O 1
ATOM 2055 N N . GLU B 1 108 ? 5.984 1.788 -12.977 1 95.69 108 GLU B N 1
ATOM 2056 C CA . GLU B 1 108 ? 5.137 2.523 -13.906 1 95.69 108 GLU B CA 1
ATOM 2057 C C . GLU B 1 108 ? 5.133 1.871 -15.289 1 95.69 108 GLU B C 1
ATOM 2059 O O . GLU B 1 108 ? 4.098 1.821 -15.953 1 95.69 108 GLU B O 1
ATOM 2064 N N . GLN B 1 109 ? 6.246 1.334 -15.703 1 97 109 GLN B N 1
ATOM 2065 C CA . GLN B 1 109 ? 6.398 0.797 -17.047 1 97 109 GLN B CA 1
ATOM 2066 C C . GLN B 1 109 ? 6.145 -0.707 -17.078 1 97 109 GLN B C 1
ATOM 2068 O O . GLN B 1 109 ? 6.504 -1.387 -18.031 1 97 109 GLN B O 1
ATOM 2073 N N . ALA B 1 110 ? 5.527 -1.213 -16.109 1 98.12 110 ALA B N 1
ATOM 2074 C CA . ALA B 1 110 ? 5.328 -2.654 -15.969 1 98.12 110 ALA B CA 1
ATOM 2075 C C . ALA B 1 110 ? 4.684 -3.242 -17.219 1 98.12 110 ALA B C 1
ATOM 2077 O O . ALA B 1 110 ? 5.062 -4.324 -17.672 1 98.12 110 ALA B O 1
ATOM 2078 N N . GLU B 1 111 ? 3.76 -2.545 -17.797 1 97.69 111 GLU B N 1
ATOM 2079 C CA . GLU B 1 111 ? 2.949 -3.084 -18.891 1 97.69 111 GLU B CA 1
ATOM 2080 C C . GLU B 1 111 ? 3.771 -3.232 -20.156 1 97.69 111 GLU B C 1
ATOM 2082 O O . GLU B 1 111 ? 3.311 -3.826 -21.141 1 97.69 111 GLU B O 1
ATOM 2087 N N . THR B 1 112 ? 4.988 -2.709 -20.234 1 96.94 112 THR B N 1
ATOM 2088 C CA . THR B 1 112 ? 5.855 -2.879 -21.406 1 96.94 112 THR B CA 1
ATOM 2089 C C . THR B 1 112 ? 6.457 -4.281 -21.422 1 96.94 112 THR B C 1
ATOM 2091 O O . THR B 1 112 ? 6.973 -4.723 -22.453 1 96.94 112 THR B O 1
ATOM 2094 N N . LEU B 1 113 ? 6.465 -4.973 -20.297 1 97.25 113 LEU B N 1
ATOM 2095 C CA . LEU B 1 113 ? 6.949 -6.348 -20.234 1 97.25 113 LEU B CA 1
ATOM 2096 C C . LEU B 1 113 ? 6 -7.289 -20.969 1 97.25 113 LEU B C 1
ATOM 2098 O O . LEU B 1 113 ? 4.777 -7.141 -20.875 1 97.25 113 LEU B O 1
ATOM 2102 N N . GLN B 1 114 ? 6.535 -8.297 -21.641 1 96.31 114 GLN B N 1
ATOM 2103 C CA . GLN B 1 114 ? 5.727 -9.133 -22.531 1 96.31 114 GLN B CA 1
ATOM 2104 C C . GLN B 1 114 ? 5.543 -10.531 -21.938 1 96.31 114 GLN B C 1
ATOM 2106 O O . GLN B 1 114 ? 6.395 -11.008 -21.172 1 96.31 114 GLN B O 1
ATOM 2111 N N . GLU B 1 115 ? 4.414 -11.07 -22.375 1 98.06 115 GLU B N 1
ATOM 2112 C CA . GLU B 1 115 ? 4.133 -12.453 -22.016 1 98.06 115 GLU B CA 1
ATOM 2113 C C . GLU B 1 115 ? 5.301 -13.367 -22.391 1 98.06 115 GLU B C 1
ATOM 2115 O O . GLU B 1 115 ? 5.789 -13.336 -23.516 1 98.06 115 GLU B O 1
ATOM 2120 N N . GLY B 1 116 ? 5.742 -14.125 -21.406 1 97.69 116 GLY B N 1
ATOM 2121 C CA . GLY B 1 116 ? 6.762 -15.125 -21.688 1 97.69 116 GLY B CA 1
ATOM 2122 C C . GLY B 1 116 ? 8.172 -14.562 -21.672 1 97.69 116 GLY B C 1
ATOM 2123 O O . GLY B 1 116 ? 9.148 -15.312 -21.719 1 97.69 116 GLY B O 1
ATOM 2124 N N . GLU B 1 117 ? 8.266 -13.273 -21.594 1 95.38 117 GLU B N 1
ATOM 2125 C CA . GLU B 1 117 ? 9.578 -12.641 -21.547 1 95.38 117 GLU B CA 1
ATOM 2126 C C . GLU B 1 117 ? 10.344 -13.031 -20.281 1 95.38 117 GLU B C 1
ATOM 2128 O O . GLU B 1 117 ? 9.734 -13.32 -19.25 1 95.38 117 GLU B O 1
ATOM 2133 N N . ARG B 1 118 ? 11.68 -13.109 -20.484 1 96.62 118 ARG B N 1
ATOM 2134 C CA . ARG B 1 118 ? 12.508 -13.391 -19.312 1 96.62 118 ARG B CA 1
ATOM 2135 C C . ARG B 1 118 ? 13.141 -12.109 -18.766 1 96.62 118 ARG B C 1
ATOM 2137 O O . ARG B 1 118 ? 13.68 -11.312 -19.531 1 96.62 118 ARG B O 1
ATOM 2144 N N . ILE B 1 119 ? 13.039 -11.93 -17.422 1 97.38 119 ILE B N 1
ATOM 2145 C CA . ILE B 1 119 ? 13.531 -10.711 -16.797 1 97.38 119 ILE B CA 1
ATOM 2146 C C . ILE B 1 119 ? 14.312 -11.062 -15.531 1 97.38 119 ILE B C 1
ATOM 2148 O O . ILE B 1 119 ? 14.148 -12.148 -14.977 1 97.38 119 ILE B O 1
ATOM 2152 N N . SER B 1 120 ? 15.172 -10.172 -15.141 1 97.25 120 SER B N 1
ATOM 2153 C CA . SER B 1 120 ? 15.812 -10.219 -13.828 1 97.25 120 SER B CA 1
ATOM 2154 C C . SER B 1 120 ? 15.375 -9.055 -12.953 1 97.25 120 SER B C 1
ATOM 2156 O O . SER B 1 120 ? 15.039 -7.98 -13.461 1 97.25 120 SER B O 1
ATOM 2158 N N . LEU B 1 121 ? 15.344 -9.312 -11.68 1 97.44 121 LEU B N 1
ATOM 2159 C CA . LEU B 1 121 ? 14.867 -8.328 -10.719 1 97.44 121 LEU B CA 1
ATOM 2160 C C . LEU B 1 121 ? 15.992 -7.895 -9.781 1 97.44 121 LEU B C 1
ATOM 2162 O O . LEU B 1 121 ? 16.797 -8.719 -9.344 1 97.44 121 LEU B O 1
ATOM 2166 N N . ASP B 1 122 ? 16.062 -6.625 -9.531 1 97.38 122 ASP B N 1
ATOM 2167 C CA . ASP B 1 122 ? 16.875 -6.043 -8.469 1 97.38 122 ASP B CA 1
ATOM 2168 C C . ASP B 1 122 ? 16.047 -5.121 -7.578 1 97.38 122 ASP B C 1
ATOM 2170 O O . ASP B 1 122 ? 16.109 -3.898 -7.711 1 97.38 122 ASP B O 1
ATOM 2174 N N . PRO B 1 123 ? 15.273 -5.727 -6.645 1 98 123 PRO B N 1
ATOM 2175 C CA . PRO B 1 123 ? 14.32 -4.957 -5.848 1 98 123 PRO B CA 1
ATOM 2176 C C . PRO B 1 123 ? 15 -3.904 -4.973 1 98 123 PRO B C 1
ATOM 2178 O O . PRO B 1 123 ? 14.43 -2.836 -4.73 1 98 123 PRO B O 1
ATOM 2181 N N . ALA B 1 124 ? 16.203 -4.199 -4.477 1 97.56 124 ALA B N 1
ATOM 2182 C CA . ALA B 1 124 ? 16.922 -3.24 -3.641 1 97.56 124 ALA B CA 1
ATOM 2183 C C . ALA B 1 124 ? 17.234 -1.968 -4.418 1 97.56 124 ALA B C 1
ATOM 2185 O O . ALA B 1 124 ? 17.141 -0.862 -3.883 1 97.56 124 ALA B O 1
ATOM 2186 N N . ALA B 1 125 ? 17.562 -2.113 -5.711 1 96.62 125 ALA B N 1
ATOM 2187 C CA . ALA B 1 125 ? 17.891 -0.978 -6.566 1 96.62 125 ALA B CA 1
ATOM 2188 C C . ALA B 1 125 ? 16.672 -0.475 -7.316 1 96.62 125 ALA B C 1
ATOM 2190 O O . ALA B 1 125 ? 16.719 0.555 -7.996 1 96.62 125 ALA B O 1
ATOM 2191 N N . GLY B 1 126 ? 15.578 -1.152 -7.203 1 96.94 126 GLY B N 1
ATOM 2192 C CA . GLY B 1 126 ? 14.375 -0.779 -7.934 1 96.94 126 GLY B CA 1
ATOM 2193 C C . GLY B 1 126 ? 14.547 -0.86 -9.438 1 96.94 126 GLY B C 1
ATOM 2194 O O . GLY B 1 126 ? 14.25 0.099 -10.156 1 96.94 126 GLY B O 1
ATOM 2195 N N . ARG B 1 127 ? 15.008 -2.086 -9.82 1 96.75 127 ARG B N 1
ATOM 2196 C CA . ARG B 1 127 ? 15.297 -2.23 -11.242 1 96.75 127 ARG B CA 1
ATOM 2197 C C . ARG B 1 127 ? 14.812 -3.58 -11.766 1 96.75 127 ARG B C 1
ATOM 2199 O O . ARG B 1 127 ? 14.852 -4.578 -11.039 1 96.75 127 ARG B O 1
ATOM 2206 N N . ILE B 1 128 ? 14.359 -3.559 -12.977 1 97.5 128 ILE B N 1
ATOM 2207 C CA . ILE B 1 128 ? 14.055 -4.758 -13.75 1 97.5 128 ILE B CA 1
ATOM 2208 C C . ILE B 1 128 ? 14.852 -4.75 -15.055 1 97.5 128 ILE B C 1
ATOM 2210 O O . ILE B 1 128 ? 14.867 -3.742 -15.766 1 97.5 128 ILE B O 1
ATOM 2214 N N . ARG B 1 129 ? 15.484 -5.828 -15.312 1 96.06 129 ARG B N 1
ATOM 2215 C CA . ARG B 1 129 ? 16.219 -5.957 -16.562 1 96.06 129 ARG B CA 1
ATOM 2216 C C . ARG B 1 129 ? 15.625 -7.043 -17.438 1 96.06 129 ARG B C 1
ATOM 2218 O O . ARG B 1 129 ? 15.242 -8.109 -16.953 1 96.06 129 ARG B O 1
ATOM 2225 N N . ARG B 1 130 ? 15.523 -6.75 -18.703 1 94.38 130 ARG B N 1
ATOM 2226 C CA . ARG B 1 130 ? 15.062 -7.727 -19.688 1 94.38 130 ARG B CA 1
ATOM 2227 C C . ARG B 1 130 ? 16.219 -8.602 -20.172 1 94.38 130 ARG B C 1
ATOM 2229 O O . ARG B 1 130 ? 17.328 -8.109 -20.375 1 94.38 130 ARG B O 1
ATOM 2236 N N . ALA B 1 131 ? 15.836 -9.844 -20.328 1 84.62 131 ALA B N 1
ATOM 2237 C CA . ALA B 1 131 ? 16.859 -10.75 -20.844 1 84.62 131 ALA B CA 1
ATOM 2238 C C . ALA B 1 131 ? 17.297 -10.344 -22.25 1 84.62 131 ALA B C 1
ATOM 2240 O O . ALA B 1 131 ? 16.469 -9.945 -23.062 1 84.62 131 ALA B O 1
ATOM 2241 N N . GLY B 1 132 ? 18.516 -10.406 -22.531 1 77.31 132 GLY B N 1
ATOM 2242 C CA . GLY B 1 132 ? 19.094 -10.078 -23.812 1 77.31 132 GLY B CA 1
ATOM 2243 C C . GLY B 1 132 ? 19.734 -8.695 -23.844 1 77.31 132 GLY B C 1
ATOM 2244 O O . GLY B 1 132 ? 20.547 -8.406 -24.734 1 77.31 132 GLY B O 1
ATOM 2245 N N . GLY B 1 133 ? 19.438 -7.801 -22.875 1 64.62 133 GLY B N 1
ATOM 2246 C CA . GLY B 1 133 ? 20.188 -6.602 -22.531 1 64.62 133 GLY B CA 1
ATOM 2247 C C . GLY B 1 133 ? 19.938 -5.453 -23.5 1 64.62 133 GLY B C 1
ATOM 2248 O O . GLY B 1 133 ? 20.516 -4.375 -23.344 1 64.62 133 GLY B O 1
ATOM 2249 N N . GLN B 1 134 ? 19.156 -5.621 -24.562 1 67.75 134 GLN B N 1
ATOM 2250 C CA . GLN B 1 134 ? 19.078 -4.543 -25.547 1 67.75 134 GLN B CA 1
ATOM 2251 C C . GLN B 1 134 ? 18.094 -3.461 -25.109 1 67.75 134 GLN B C 1
ATOM 2253 O O . GLN B 1 134 ? 18.281 -2.285 -25.422 1 67.75 134 GLN B O 1
ATOM 2258 N N . ALA B 1 135 ? 17.156 -3.916 -24.297 1 72.94 135 ALA B N 1
ATOM 2259 C CA . ALA B 1 135 ? 16.141 -2.939 -23.922 1 72.94 135 ALA B CA 1
ATOM 2260 C C . ALA B 1 135 ? 16.5 -2.232 -22.625 1 72.94 135 ALA B C 1
ATOM 2262 O O . ALA B 1 135 ? 17.203 -2.799 -21.781 1 72.94 135 ALA B O 1
ATOM 2263 N N . PRO B 1 136 ? 16.203 -0.975 -22.562 1 80.56 136 PRO B N 1
ATOM 2264 C CA . PRO B 1 136 ? 16.469 -0.225 -21.344 1 80.56 136 PRO B CA 1
ATOM 2265 C C . PRO B 1 136 ? 15.852 -0.886 -20.109 1 80.56 136 PRO B C 1
ATOM 2267 O O . PRO B 1 136 ? 14.797 -1.515 -20.203 1 80.56 136 PRO B O 1
ATOM 2270 N N . GLU B 1 137 ? 16.578 -0.802 -19.062 1 92.44 137 GLU B N 1
ATOM 2271 C CA . GLU B 1 137 ? 16.094 -1.276 -17.766 1 92.44 137 GLU B CA 1
ATOM 2272 C C . GLU B 1 137 ? 14.859 -0.494 -17.328 1 92.44 137 GLU B C 1
ATOM 2274 O O . GLU B 1 137 ? 14.711 0.681 -17.672 1 92.44 137 GLU B O 1
ATOM 2279 N N . LEU B 1 138 ? 13.977 -1.211 -16.688 1 96.62 138 LEU B N 1
ATOM 2280 C CA . LEU B 1 138 ? 12.836 -0.528 -16.078 1 96.62 138 LEU B CA 1
ATOM 2281 C C . LEU B 1 138 ? 13.172 -0.057 -14.672 1 96.62 138 LEU B C 1
ATOM 2283 O O . LEU B 1 138 ? 13.82 -0.774 -13.914 1 96.62 138 LEU B O 1
ATOM 2287 N N . HIS B 1 139 ? 12.727 1.126 -14.344 1 95.31 139 HIS B N 1
ATOM 2288 C CA . HIS B 1 139 ? 12.883 1.684 -13 1 95.31 139 HIS B CA 1
ATOM 2289 C C . HIS B 1 139 ? 11.609 1.516 -12.18 1 95.31 139 HIS B C 1
ATOM 2291 O O . HIS B 1 139 ? 10.531 1.92 -12.617 1 95.31 139 HIS B O 1
ATOM 2297 N N . CYS B 1 140 ? 11.789 0.887 -11 1 97 140 CYS B N 1
ATOM 2298 C CA . CYS B 1 140 ? 10.711 0.618 -10.055 1 97 140 CYS B CA 1
ATOM 2299 C C . CYS B 1 140 ? 10.984 1.285 -8.711 1 97 140 CYS B C 1
ATOM 2301 O O . CYS B 1 140 ? 12.062 1.848 -8.5 1 97 140 CYS B O 1
ATOM 2303 N N . ASP B 1 141 ? 9.961 1.25 -7.863 1 96.56 141 ASP B N 1
ATOM 2304 C CA . ASP B 1 141 ? 10.219 1.639 -6.48 1 96.56 141 ASP B CA 1
ATOM 2305 C C . ASP B 1 141 ? 11.219 0.694 -5.824 1 96.56 141 ASP B C 1
ATOM 2307 O O . ASP B 1 141 ? 11.164 -0.521 -6.023 1 96.56 141 ASP B O 1
ATOM 2311 N N . THR B 1 142 ? 12.109 1.306 -5.051 1 97 142 THR B N 1
ATOM 2312 C CA . THR B 1 142 ? 13.008 0.458 -4.27 1 97 142 THR B CA 1
ATOM 2313 C C . THR B 1 142 ? 12.242 -0.259 -3.162 1 97 142 THR B C 1
ATOM 2315 O O . THR B 1 142 ? 11.211 0.234 -2.691 1 97 142 THR B O 1
ATOM 2318 N N . VAL B 1 143 ? 12.672 -1.392 -2.834 1 98 143 VAL B N 1
ATOM 2319 C CA . VAL B 1 143 ? 12.141 -2.133 -1.694 1 98 143 VAL B CA 1
ATOM 2320 C C . VAL B 1 143 ? 13.141 -2.088 -0.54 1 98 143 VAL B C 1
ATOM 2322 O O . VAL B 1 143 ? 14.297 -2.49 -0.694 1 98 143 VAL B O 1
ATOM 2325 N N . PRO B 1 144 ? 12.727 -1.599 0.556 1 97.5 144 PRO B N 1
ATOM 2326 C CA . PRO B 1 144 ? 13.656 -1.495 1.683 1 97.5 144 PRO B CA 1
ATOM 2327 C C . PRO B 1 144 ? 14.156 -2.855 2.16 1 97.5 144 PRO B C 1
ATOM 2329 O O . PRO B 1 144 ? 13.477 -3.869 1.967 1 97.5 144 PRO B O 1
ATOM 2332 N N . ALA B 1 145 ? 15.281 -2.822 2.799 1 97.69 145 ALA B N 1
ATOM 2333 C CA . ALA B 1 145 ? 15.984 -4.027 3.227 1 97.69 145 ALA B CA 1
ATOM 2334 C C . ALA B 1 145 ? 15.117 -4.871 4.152 1 97.69 145 ALA B C 1
ATOM 2336 O O . ALA B 1 145 ? 15.117 -6.102 4.062 1 97.69 145 ALA B O 1
ATOM 2337 N N . PHE B 1 146 ? 14.398 -4.27 5.051 1 95.88 146 PHE B N 1
ATOM 2338 C CA . PHE B 1 146 ? 13.602 -5.02 6.016 1 95.88 146 PHE B CA 1
ATOM 2339 C C . PHE B 1 146 ? 12.5 -5.801 5.316 1 95.88 146 PHE B C 1
ATOM 2341 O O . PHE B 1 146 ? 12.164 -6.918 5.727 1 95.88 146 PHE B O 1
ATOM 2348 N N . LEU B 1 147 ? 11.891 -5.25 4.324 1 98.19 147 LEU B N 1
ATOM 2349 C CA . LEU B 1 147 ? 10.867 -5.961 3.562 1 98.19 147 LEU B CA 1
ATOM 2350 C C . LEU B 1 147 ? 11.484 -7.098 2.752 1 98.19 147 LEU B C 1
ATOM 2352 O O . LEU B 1 147 ? 10.883 -8.164 2.613 1 98.19 147 LEU B O 1
ATOM 2356 N N . LEU B 1 148 ? 12.688 -6.809 2.219 1 98.5 148 LEU B N 1
ATOM 2357 C CA . LEU B 1 148 ? 13.383 -7.867 1.489 1 98.5 148 LEU B CA 1
ATOM 2358 C C . LEU B 1 148 ? 13.727 -9.031 2.414 1 98.5 148 LEU B C 1
ATOM 2360 O O . LEU B 1 148 ? 13.633 -10.195 2.014 1 98.5 148 LEU B O 1
ATOM 2364 N N . GLU B 1 149 ? 14.102 -8.727 3.623 1 98.19 149 GLU B N 1
ATOM 2365 C CA . GLU B 1 149 ? 14.352 -9.758 4.617 1 98.19 149 GLU B CA 1
ATOM 2366 C C . GLU B 1 149 ? 13.094 -10.586 4.887 1 98.19 149 GLU B C 1
ATOM 2368 O O . GLU B 1 149 ? 13.164 -11.805 5.035 1 98.19 149 GLU B O 1
ATOM 2373 N N . MET B 1 150 ? 12.023 -9.938 4.965 1 98.06 150 MET B N 1
ATOM 2374 C CA . MET B 1 150 ? 10.75 -10.609 5.203 1 98.06 150 MET B CA 1
ATOM 2375 C C . MET B 1 150 ? 10.422 -11.57 4.066 1 98.06 150 MET B C 1
ATOM 2377 O O . MET B 1 150 ? 9.992 -12.695 4.309 1 98.06 150 MET B O 1
ATOM 2381 N N . VAL B 1 151 ? 10.625 -11.148 2.879 1 98.69 151 VAL B N 1
ATOM 2382 C CA . VAL B 1 151 ? 10.375 -11.984 1.709 1 98.69 151 VAL B CA 1
ATOM 2383 C C . VAL B 1 151 ? 11.297 -13.203 1.74 1 98.69 151 VAL B C 1
ATOM 2385 O O . VAL B 1 151 ? 10.852 -14.328 1.521 1 98.69 151 VAL B O 1
ATOM 2388 N N . GLN B 1 152 ? 12.547 -12.961 2.031 1 97.88 152 GLN B N 1
ATOM 2389 C CA . GLN B 1 152 ? 13.531 -14.031 2.061 1 97.88 152 GLN B CA 1
ATOM 2390 C C . GLN B 1 152 ? 13.195 -15.062 3.133 1 97.88 152 GLN B C 1
ATOM 2392 O O . GLN B 1 152 ? 13.43 -16.266 2.947 1 97.88 152 GLN B O 1
ATOM 2397 N N . ALA B 1 153 ? 12.57 -14.617 4.195 1 98.19 153 ALA B N 1
ATOM 2398 C CA . ALA B 1 153 ? 12.227 -15.484 5.32 1 98.19 153 ALA B CA 1
ATOM 2399 C C . ALA B 1 153 ? 10.938 -16.25 5.047 1 98.19 153 ALA B C 1
ATOM 2401 O O . ALA B 1 153 ? 10.602 -17.188 5.773 1 98.19 153 ALA B O 1
ATOM 2402 N N . GLY B 1 154 ? 10.258 -15.859 4.031 1 98.06 154 GLY B N 1
ATOM 2403 C CA . GLY B 1 154 ? 8.977 -16.484 3.738 1 98.06 154 GLY B CA 1
ATOM 2404 C C . GLY B 1 154 ? 7.816 -15.852 4.488 1 98.06 154 GLY B C 1
ATOM 2405 O O . GLY B 1 154 ? 6.828 -16.531 4.789 1 98.06 154 GLY B O 1
ATOM 2406 N N . GLY B 1 155 ? 8.023 -14.578 4.965 1 98.31 155 GLY B N 1
ATOM 2407 C CA . GLY B 1 155 ? 6.949 -13.852 5.621 1 98.31 155 GLY B CA 1
ATOM 2408 C C . GLY B 1 155 ? 7.285 -13.438 7.039 1 98.31 155 GLY B C 1
ATOM 2409 O O . GLY B 1 155 ? 8.32 -13.828 7.578 1 98.31 155 GLY B O 1
ATOM 2410 N N . LEU B 1 156 ? 6.41 -12.648 7.559 1 97 156 LEU B N 1
ATOM 2411 C CA . LEU B 1 156 ? 6.613 -12.023 8.867 1 97 156 LEU B CA 1
ATOM 2412 C C . LEU B 1 156 ? 6.734 -13.086 9.953 1 97 156 LEU B C 1
ATOM 2414 O O . LEU B 1 156 ? 7.645 -13.023 10.781 1 97 156 LEU B O 1
ATOM 2418 N N . LEU B 1 157 ? 5.875 -14.07 9.992 1 96.06 157 LEU B N 1
ATOM 2419 C CA . LEU B 1 157 ? 5.883 -15.102 11.023 1 96.06 157 LEU B CA 1
ATOM 2420 C C . LEU B 1 157 ? 7.184 -15.891 11 1 96.06 157 LEU B C 1
ATOM 2422 O O . LEU B 1 157 ? 7.77 -16.172 12.047 1 96.06 157 LEU B O 1
ATOM 2426 N N . ASN B 1 158 ? 7.578 -16.219 9.828 1 97.06 158 ASN B N 1
ATOM 2427 C CA . ASN B 1 158 ? 8.828 -16.953 9.68 1 97.06 158 ASN B CA 1
ATOM 2428 C C . ASN B 1 158 ? 10.023 -16.109 10.125 1 97.06 158 ASN B C 1
ATOM 2430 O O . ASN B 1 158 ? 10.961 -16.625 10.734 1 97.06 158 ASN B O 1
ATOM 2434 N N . LEU B 1 159 ? 9.992 -14.859 9.781 1 95.88 159 LEU B N 1
ATOM 2435 C CA . LEU B 1 159 ? 11.055 -13.945 10.172 1 95.88 159 LEU B CA 1
ATOM 2436 C C . LEU B 1 159 ? 11.172 -13.867 11.695 1 95.88 159 LEU B C 1
ATOM 2438 O O . LEU B 1 159 ? 12.273 -13.914 12.242 1 95.88 159 LEU B O 1
ATOM 2442 N N . LEU B 1 160 ? 10.031 -13.805 12.391 1 94.06 160 LEU B N 1
ATOM 2443 C CA . LEU B 1 160 ? 9.992 -13.711 13.844 1 94.06 160 LEU B CA 1
ATOM 2444 C C . LEU B 1 160 ? 10.531 -14.984 14.492 1 94.06 160 LEU B C 1
ATOM 2446 O O . LEU B 1 160 ? 11.227 -14.922 15.508 1 94.06 160 LEU B O 1
ATOM 2450 N N . LYS B 1 161 ? 10.266 -16.078 13.922 1 94.62 161 LYS B N 1
ATOM 2451 C CA . LYS B 1 161 ? 10.781 -17.344 14.422 1 94.62 161 LYS B CA 1
ATOM 2452 C C . LYS B 1 161 ? 12.297 -17.406 14.32 1 94.62 161 LYS B C 1
ATOM 2454 O O . LYS B 1 161 ? 12.961 -17.953 15.203 1 94.62 161 LYS B O 1
ATOM 2459 N N . GLN B 1 162 ? 12.789 -16.891 13.344 1 92.19 162 GLN B N 1
ATOM 2460 C CA . GLN B 1 162 ? 14.227 -16.906 13.117 1 92.19 162 GLN B CA 1
ATOM 2461 C C . GLN B 1 162 ? 14.945 -15.984 14.109 1 92.19 162 GLN B C 1
ATOM 2463 O O . GLN B 1 162 ? 16.078 -16.266 14.508 1 92.19 162 GLN B O 1
ATOM 2468 N N . ARG B 1 163 ? 14.312 -14.953 14.508 1 87.06 163 ARG B N 1
ATOM 2469 C CA . ARG B 1 163 ? 14.914 -14 15.43 1 87.06 163 ARG B CA 1
ATOM 2470 C C . ARG B 1 163 ? 14.852 -14.5 16.859 1 87.06 163 ARG B C 1
ATOM 2472 O O . ARG B 1 163 ? 15.695 -14.156 17.688 1 87.06 163 ARG B O 1
ATOM 2479 N N . LYS B 1 164 ? 13.828 -15.109 17.266 1 82.12 164 LYS B N 1
ATOM 2480 C CA . LYS B 1 164 ? 13.742 -15.695 18.609 1 82.12 164 LYS B CA 1
ATOM 2481 C C . LYS B 1 164 ? 14.758 -16.828 18.766 1 82.12 164 LYS B C 1
ATOM 2483 O O . LYS B 1 164 ? 15.219 -17.094 19.891 1 82.12 164 LYS B O 1
ATOM 2488 N N . THR B 1 165 ? 15.055 -17.531 17.859 1 72.06 165 THR B N 1
ATOM 2489 C CA . THR B 1 165 ? 15.992 -18.641 17.938 1 72.06 165 THR B CA 1
ATOM 2490 C C . THR B 1 165 ? 17.422 -18.141 17.984 1 72.06 165 THR B C 1
ATOM 2492 O O . THR B 1 165 ? 18.359 -18.906 18.281 1 72.06 165 THR B O 1
ATOM 2495 N N . HIS B 1 166 ? 17.719 -16.891 17.75 1 57.72 166 HIS B N 1
ATOM 2496 C CA . HIS B 1 166 ? 19.078 -16.375 17.953 1 57.72 166 HIS B CA 1
ATOM 2497 C C . HIS B 1 166 ? 19.172 -15.523 19.203 1 57.72 166 HIS B C 1
ATOM 2499 O O . HIS B 1 166 ? 18.25 -14.766 19.516 1 57.72 166 HIS B O 1
#

Solvent-accessible surface area (backbone atoms only — not comparable to full-atom values): 16832 Å² total; per-residue (Å²): 127,77,79,72,76,70,67,24,42,29,43,70,54,63,55,62,40,30,24,51,43,28,30,36,72,93,34,64,88,52,56,65,70,62,23,23,64,44,22,31,37,88,84,39,66,61,42,49,83,63,58,45,69,46,24,27,4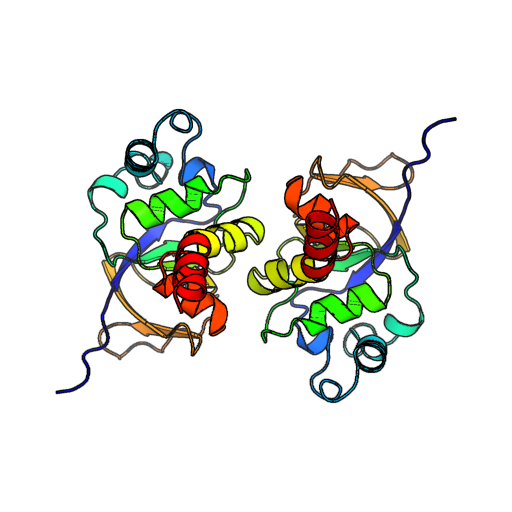2,32,27,27,42,47,29,43,34,78,66,95,50,57,56,24,40,43,15,44,44,73,52,28,41,51,32,40,32,14,46,33,47,29,28,70,40,44,48,40,19,37,43,54,22,35,45,73,39,45,15,76,64,33,71,77,63,48,73,64,38,45,30,31,78,37,51,72,77,7,35,36,37,48,65,87,66,80,58,79,63,46,68,35,52,60,44,55,67,70,61,51,50,20,29,74,46,53,1,46,69,47,38,51,54,56,52,69,75,98,128,77,80,73,74,70,68,23,42,29,42,69,53,62,55,61,41,31,24,50,42,28,30,35,71,91,35,65,88,52,53,64,72,62,24,23,65,44,22,30,38,88,83,37,69,61,42,47,82,66,58,43,72,48,24,26,42,33,26,27,43,47,28,43,35,78,66,94,50,57,56,25,41,43,17,43,45,74,52,28,42,51,31,39,31,14,46,32,47,28,29,69,41,43,49,40,19,36,43,54,21,35,43,73,38,44,15,76,63,33,72,75,63,50,74,65,38,44,31,31,78,36,52,71,76,8,36,36,39,48,66,87,66,81,58,79,65,46,69,34,53,60,43,56,68,71,59,52,50,20,29,75,45,53,2,46,70,47,38,52,53,57,53,70,74,98

Foldseek 3Di:
DPPPFDKAWEDEFEEQAELCLQFPPVCVVDDLVSRLQRRNCVGCVCPSVPDAARHEYQYEEAHHHDDQDLSSLVSCVVSRHAEYEYQYYDPSNVVSNLQQQHHYWHFNCSVVDDHGWMWGDDQQQQWIGTPPRPDDITGTDHDDPVSNCSNVLRHDVSSVVVVVVD/DPPPFDKAWEDEFEEQAELCLQFPPVCVVDDLVSRLQRRNCVGCVCPSVPDAARHEYQYEEAHHDDDQDLSSLVSCVVSRHAEYEYQYYDPSNVVSNLQQQHHYWHFNCSVVDDHGWMWGDDQQQQWIGTPPRPDDITGTDHDDPVSNLSNVLRHDVSSVVVVVVD

pLDDT: mean 94.68, std 10.75, range [30.23, 98.94]

Nearest PDB structures (foldseek):
  1v7l-assembly1_B  TM=9.256E-01  e=3.705E-19  Pyrococcus horikoshii OT3
  3vba-assembly2_D  TM=9.360E-01  e=1.445E-18  Methanocaldococcus jannaschii DSM 2661
  2pkp-assembly1_A  TM=9.133E-01  e=5.105E-17  Methanocaldococcus jannaschii DSM 2661
  7acn-assembly1_A  TM=8.249E-01  e=2.102E-10  Sus scrofa
  1fgh-assembly1_A  TM=8.247E-01  e=4.018E-10  Bos taurus

Sequence (332 aa):
MSEQSVTHRVWRVGADIDTDALAPGAYMKFGIDEIARHCLQRVRPEFAANVRPGDVLVAGPNFGIGSSREQAAAALVRLGVAAVVAPSINGLYFRNAFNVGLLLLTCEQAETLQEGERISLDPAAGRIRRAGGQAPELHCDTVPAFLLEMVQAGGLLNLLKQRKTHMSEQSVTHRVWRVGADIDTDALAPGAYMKFGIDEIARHCLQRVRPEFAANVRPGDVLVAGPNFGIGSSREQAAAALVRLGVAAVVAPSINGLYFRNAFNVGLLLLTCEQAETLQEGERISLDPAAGRIRRAGGQAPELHCDTVPAFLLEMVQAGGLLNLLKQRKTH

Radius of gyration: 20.58 Å; Cα contacts (8 Å, |Δi|>4): 775; chains: 2; bounding box: 61×53×56 Å